Protein AF-A0A369LWI0-F1 (afdb_monomer)

Nearest PDB structures (foldseek):
  6m97-assembly1_A  TM=3.147E-01  e=2.511E+00  Salmo salar
  7uwb-assembly1_m  TM=2.210E-01  e=2.395E+00  Citrus x limon

Radius of gyration: 17.49 Å; Cα contacts (8 Å, |Δi|>4): 167; chains: 1; bounding box: 41×32×49 Å

Solvent-accessible surface area (backbone atoms only — not comparable to full-atom values): 10120 Å² total; per-residue (Å²): 139,51,73,64,61,50,21,61,73,69,73,48,56,67,66,64,49,58,72,79,25,92,47,72,66,50,47,50,50,54,52,49,51,46,39,52,67,40,78,38,9,36,54,58,53,51,53,39,32,50,71,71,44,74,87,53,94,50,47,67,46,17,47,53,27,48,53,53,51,44,56,46,27,80,73,67,36,58,68,59,53,49,54,54,48,50,55,52,50,49,55,53,49,33,58,64,75,25,80,86,72,52,80,73,49,68,65,26,48,52,52,51,53,52,49,53,52,52,49,52,51,42,53,58,53,30,65,68,42,92,56,73,67,76,71,34,47,45,64,52,48,53,51,48,37,75,48,23,62,61,54,52,49,50,36,23,62,55,66,73,41,53,67,69,56,51,51,52,47,51,51,51,53,55,51,54,56,65,71,62,66,131

Mean predicted aligned error: 6.25 Å

pLDDT: mean 83.85, std 10.05, range [39.84, 95.81]

Foldseek 3Di:
DALVVVCVVVVHDSVVVVVQAVGVLRVLLVLLVCLCQAQLRQVLQLLCLLLVHDRDPSLQSNLVSLVSLLVCCVPVNPVSSLVSQLVVQLVVVCVLLPVVNDHQFPQLSVLSSVLSVLLNVLSNVLCVDPDDDSVSCVVSSVVSSVCSVVSLVRNCVRSVHDSVSSSVSSVVVSVVSVVPDD

Structure (mmCIF, N/CA/C/O backbone):
data_AF-A0A369LWI0-F1
#
_entry.id   AF-A0A369LWI0-F1
#
loop_
_atom_site.group_PDB
_atom_site.id
_atom_site.type_symbol
_atom_site.label_atom_id
_atom_site.label_alt_id
_atom_site.label_comp_id
_atom_site.label_asym_id
_atom_site.label_entity_id
_atom_site.label_seq_id
_atom_site.pdbx_PDB_ins_code
_atom_site.Cartn_x
_atom_site.Cartn_y
_atom_site.Cartn_z
_atom_site.occupancy
_atom_site.B_iso_or_equiv
_atom_site.auth_seq_id
_atom_site.auth_comp_id
_atom_site.auth_asym_id
_atom_site.auth_atom_id
_atom_site.pdbx_PDB_model_num
ATOM 1 N N . MET A 1 1 ? 8.610 -0.580 -23.249 1.00 76.31 1 MET A N 1
ATOM 2 C CA . MET A 1 1 ? 9.117 -1.925 -22.911 1.00 76.31 1 MET A CA 1
ATOM 3 C C . MET A 1 1 ? 8.120 -2.922 -23.461 1.00 76.31 1 MET A C 1
ATOM 5 O O . MET A 1 1 ? 6.937 -2.751 -23.199 1.00 76.31 1 MET A O 1
ATOM 9 N N . THR A 1 2 ? 8.568 -3.877 -24.267 1.00 87.62 2 THR A N 1
ATOM 10 C CA . THR A 1 2 ? 7.732 -4.911 -24.896 1.00 87.62 2 THR A CA 1
ATOM 11 C C . THR A 1 2 ? 7.970 -6.279 -24.247 1.00 87.62 2 THR A C 1
ATOM 13 O O . THR A 1 2 ? 8.953 -6.458 -23.531 1.00 87.62 2 THR A O 1
ATOM 16 N N . VAL A 1 3 ? 7.097 -7.263 -24.509 1.00 89.00 3 VAL A N 1
ATOM 17 C CA . VAL A 1 3 ? 7.333 -8.662 -24.092 1.00 89.00 3 VAL A CA 1
ATOM 18 C C . VAL A 1 3 ? 8.653 -9.187 -24.666 1.00 89.00 3 VAL A C 1
ATOM 20 O O . VAL A 1 3 ? 9.383 -9.860 -23.951 1.00 89.00 3 VAL A O 1
ATOM 23 N N . GLY A 1 4 ? 8.992 -8.815 -25.910 1.00 90.31 4 GLY A N 1
ATOM 24 C CA . GLY A 1 4 ? 10.273 -9.162 -26.533 1.00 90.31 4 GLY A CA 1
ATOM 25 C C . GLY A 1 4 ? 11.466 -8.626 -25.740 1.00 90.31 4 GLY A C 1
ATOM 26 O O . GLY A 1 4 ? 12.341 -9.396 -25.361 1.00 90.31 4 GLY A O 1
ATOM 27 N N . ASP A 1 5 ? 11.440 -7.339 -25.372 1.00 89.25 5 ASP A N 1
ATOM 28 C CA . ASP A 1 5 ? 12.520 -6.723 -24.583 1.00 89.25 5 ASP A CA 1
ATOM 29 C C . ASP A 1 5 ? 12.732 -7.438 -23.238 1.00 89.25 5 ASP A C 1
ATOM 31 O O . ASP A 1 5 ? 13.860 -7.559 -22.756 1.00 89.25 5 ASP A O 1
ATOM 35 N N . VAL A 1 6 ? 11.637 -7.871 -22.600 1.00 87.06 6 VAL A N 1
ATOM 36 C CA . VAL A 1 6 ? 11.671 -8.579 -21.314 1.00 87.06 6 VAL A CA 1
ATOM 37 C C . VAL A 1 6 ? 12.253 -9.976 -21.493 1.00 87.06 6 VAL A C 1
ATOM 39 O O . VAL A 1 6 ? 13.157 -10.343 -20.745 1.00 87.06 6 VAL A O 1
ATOM 42 N N . THR A 1 7 ? 11.779 -10.735 -22.482 1.00 92.19 7 THR A N 1
ATOM 43 C CA . THR A 1 7 ? 12.230 -12.113 -22.724 1.00 92.19 7 THR A CA 1
ATOM 44 C C . THR A 1 7 ? 13.692 -12.160 -23.156 1.00 92.19 7 THR A C 1
ATOM 46 O O . THR A 1 7 ? 14.454 -12.981 -22.647 1.00 92.19 7 THR A O 1
ATOM 49 N N . ASP A 1 8 ? 14.121 -11.206 -23.983 1.00 93.44 8 ASP A N 1
ATOM 50 C CA . ASP A 1 8 ? 15.506 -11.104 -24.448 1.00 93.44 8 ASP A CA 1
ATOM 51 C C . ASP A 1 8 ? 16.458 -10.785 -23.286 1.00 93.44 8 ASP A C 1
ATOM 53 O O . ASP A 1 8 ? 17.499 -11.428 -23.123 1.00 93.44 8 ASP A O 1
ATOM 57 N N . ARG A 1 9 ? 16.081 -9.842 -22.408 1.00 92.19 9 ARG A N 1
ATOM 58 C CA . ARG A 1 9 ? 16.866 -9.507 -21.205 1.00 92.19 9 ARG A CA 1
ATOM 59 C C . ARG A 1 9 ? 16.878 -10.629 -20.174 1.00 92.19 9 ARG A C 1
ATOM 61 O O . ARG A 1 9 ? 17.912 -10.862 -19.551 1.00 92.19 9 ARG A O 1
ATOM 68 N N . ALA A 1 10 ? 15.750 -11.311 -19.995 1.00 90.62 10 ALA A N 1
ATOM 69 C CA . ALA A 1 10 ? 15.620 -12.450 -19.091 1.00 90.62 10 ALA A CA 1
ATOM 70 C C . ALA A 1 10 ? 16.256 -13.733 -19.652 1.00 90.62 10 ALA A C 1
ATOM 72 O O . ALA A 1 10 ? 16.332 -14.730 -18.936 1.00 90.62 10 ALA A O 1
ATOM 73 N N . ARG A 1 11 ? 16.727 -13.708 -20.910 1.00 93.69 11 ARG A N 1
ATOM 74 C CA . ARG A 1 11 ? 17.274 -14.863 -21.636 1.00 93.69 11 ARG A CA 1
ATOM 75 C C . ARG A 1 11 ? 16.307 -16.054 -21.642 1.00 93.69 11 ARG A C 1
ATOM 77 O O . ARG A 1 11 ? 16.724 -17.200 -21.484 1.00 93.69 11 ARG A O 1
ATOM 84 N N . CYS A 1 12 ? 15.018 -15.780 -21.828 1.00 93.12 12 CYS A N 1
ATOM 85 C CA . CYS A 1 12 ? 13.973 -16.791 -21.973 1.00 93.12 12 CYS A CA 1
ATOM 86 C C . CYS A 1 12 ? 13.217 -16.605 -23.294 1.00 93.12 12 CYS A C 1
ATOM 88 O O . CYS A 1 12 ? 13.301 -15.561 -23.936 1.00 93.12 12 CYS A O 1
ATOM 90 N N . ASN A 1 13 ? 12.489 -17.633 -23.735 1.00 93.56 13 ASN A N 1
ATOM 91 C CA . ASN A 1 13 ? 11.656 -17.513 -24.930 1.00 93.56 13 ASN A CA 1
ATOM 92 C C . ASN A 1 13 ? 10.291 -16.880 -24.590 1.00 93.56 13 ASN A C 1
ATOM 94 O O . ASN A 1 13 ? 9.835 -16.911 -23.445 1.00 93.56 13 ASN A O 1
ATOM 98 N N . ARG A 1 14 ? 9.603 -16.342 -25.605 1.00 92.75 14 ARG A N 1
ATOM 99 C CA . ARG A 1 14 ? 8.275 -15.720 -25.436 1.00 92.75 14 ARG A CA 1
ATOM 100 C C . ARG A 1 14 ? 7.208 -16.699 -24.945 1.00 92.75 14 ARG A C 1
ATOM 102 O O . ARG A 1 14 ? 6.311 -16.286 -24.223 1.00 92.75 14 ARG A O 1
ATOM 109 N N . GLY A 1 15 ? 7.318 -17.982 -25.289 1.00 93.38 15 GLY A N 1
ATOM 110 C CA . GLY A 1 15 ? 6.421 -19.025 -24.786 1.00 93.38 15 GLY A CA 1
ATOM 111 C C . GLY A 1 15 ? 6.494 -19.173 -23.264 1.00 93.38 15 GLY A C 1
ATOM 112 O O . GLY A 1 15 ? 5.461 -19.284 -22.617 1.00 93.38 15 GLY A O 1
ATOM 113 N N . THR A 1 16 ? 7.689 -19.074 -22.675 1.00 93.12 16 THR A N 1
ATOM 114 C CA . THR A 1 16 ? 7.876 -19.072 -21.217 1.00 93.12 16 THR A CA 1
ATOM 115 C C . THR A 1 16 ? 7.202 -17.870 -20.567 1.00 93.12 16 THR A C 1
ATOM 117 O O . THR A 1 16 ? 6.611 -18.022 -19.508 1.00 93.12 16 THR A O 1
ATOM 120 N N . PHE A 1 17 ? 7.240 -16.689 -21.191 1.00 94.25 17 PHE A N 1
ATOM 121 C CA . PHE A 1 17 ? 6.502 -15.530 -20.682 1.00 94.25 17 PHE A CA 1
ATOM 122 C C . PHE A 1 17 ? 4.996 -15.810 -20.648 1.00 94.25 17 PHE A C 1
ATOM 124 O O . PHE A 1 17 ? 4.380 -15.697 -19.591 1.00 94.25 17 PHE A O 1
ATOM 131 N N . TYR A 1 18 ? 4.427 -16.239 -21.780 1.00 95.81 18 TYR A N 1
ATOM 132 C CA . TYR A 1 18 ? 2.986 -16.477 -21.902 1.00 95.81 18 TYR A CA 1
ATOM 133 C C . TYR A 1 18 ? 2.479 -17.693 -21.119 1.00 95.81 18 TYR A C 1
ATOM 135 O O . TYR A 1 18 ? 1.277 -17.834 -20.928 1.00 95.81 18 TYR A O 1
ATOM 143 N N . TYR A 1 19 ? 3.378 -18.550 -20.628 1.00 94.75 19 TYR A N 1
ATOM 144 C CA . TYR A 1 19 ? 3.031 -19.597 -19.670 1.00 94.75 19 TYR A CA 1
ATOM 145 C C . TYR A 1 19 ? 2.627 -19.026 -18.301 1.00 94.75 19 TYR A C 1
ATOM 147 O O . TYR A 1 19 ? 1.781 -19.605 -17.626 1.00 94.75 19 TYR A O 1
ATOM 155 N N . TYR A 1 20 ? 3.225 -17.903 -17.886 1.00 93.19 20 TYR A N 1
ATOM 156 C CA . TYR A 1 20 ? 2.978 -17.297 -16.573 1.00 93.19 20 TYR A CA 1
ATOM 157 C C . TYR A 1 20 ? 2.115 -16.040 -16.629 1.00 93.19 20 TYR A C 1
ATOM 159 O O . TYR A 1 20 ? 1.421 -15.757 -15.658 1.00 93.19 20 TYR A O 1
ATOM 167 N N . TYR A 1 21 ? 2.186 -15.282 -17.725 1.00 94.88 21 TYR A N 1
ATOM 168 C CA . TYR A 1 21 ? 1.571 -13.964 -17.818 1.00 94.88 21 TYR A CA 1
ATOM 169 C C . TYR A 1 21 ? 0.901 -13.747 -19.163 1.00 94.88 21 TYR A C 1
ATOM 171 O O . TYR A 1 21 ? 1.488 -13.967 -20.223 1.00 94.88 21 TYR A O 1
ATOM 179 N N . THR A 1 22 ? -0.316 -13.231 -19.112 1.00 93.75 22 THR A N 1
ATOM 180 C CA . THR A 1 22 ? -1.126 -12.957 -20.301 1.00 93.75 22 THR A CA 1
ATOM 181 C C . THR A 1 22 ? -0.563 -11.778 -21.102 1.00 93.75 22 THR A C 1
ATOM 183 O O . THR A 1 22 ? -0.542 -11.793 -22.333 1.00 93.75 22 THR A O 1
ATOM 186 N N . ASP A 1 23 ? -0.049 -10.766 -20.401 1.00 90.62 23 ASP A N 1
ATOM 187 C CA . ASP A 1 23 ? 0.593 -9.583 -20.966 1.00 90.62 23 ASP A CA 1
ATOM 188 C C . ASP A 1 23 ? 1.551 -8.921 -19.949 1.00 90.62 23 ASP A C 1
ATOM 190 O O . ASP A 1 23 ? 1.831 -9.451 -18.871 1.00 90.62 23 ASP A O 1
ATOM 194 N N . LEU A 1 24 ? 2.106 -7.755 -20.300 1.00 87.56 24 LEU A N 1
ATOM 195 C CA . LEU A 1 24 ? 2.990 -7.003 -19.402 1.00 87.56 24 LEU A CA 1
ATOM 196 C C . LEU A 1 24 ? 2.268 -6.431 -18.174 1.00 87.56 24 LEU A C 1
ATOM 198 O O . LEU A 1 24 ? 2.911 -6.272 -17.138 1.00 87.56 24 LEU A O 1
ATOM 202 N N . ASN A 1 25 ? 0.978 -6.110 -18.273 1.00 86.44 25 ASN A N 1
ATOM 203 C CA . ASN A 1 25 ? 0.211 -5.594 -17.140 1.00 86.44 25 ASN A CA 1
ATOM 204 C C . ASN A 1 25 ? -0.013 -6.697 -16.106 1.00 86.44 25 ASN A C 1
ATOM 206 O O . ASN A 1 25 ? 0.121 -6.438 -14.913 1.00 86.44 25 ASN A O 1
ATOM 210 N N . ASP A 1 26 ? -0.279 -7.920 -16.558 1.00 89.25 26 ASP A N 1
ATOM 211 C CA . ASP A 1 26 ? -0.419 -9.105 -15.714 1.00 89.25 26 ASP A CA 1
ATOM 212 C C . ASP A 1 26 ? 0.886 -9.413 -14.954 1.00 89.25 26 ASP A C 1
ATOM 214 O O . ASP A 1 26 ? 0.889 -9.554 -13.728 1.00 89.25 26 ASP A O 1
ATOM 218 N N . LEU A 1 27 ? 2.034 -9.355 -15.647 1.00 88.94 27 LEU A N 1
ATOM 219 C CA . LEU A 1 27 ? 3.353 -9.430 -15.004 1.00 88.94 27 LEU A CA 1
ATOM 220 C C . LEU A 1 27 ? 3.525 -8.343 -13.931 1.00 88.94 27 LEU A C 1
ATOM 222 O O . LEU A 1 27 ? 3.943 -8.636 -12.810 1.00 88.94 27 LEU A O 1
ATOM 226 N N . VAL A 1 28 ? 3.232 -7.081 -14.261 1.00 88.31 28 VAL A N 1
ATOM 227 C CA . VAL A 1 28 ? 3.407 -5.970 -13.314 1.00 88.31 28 VAL A CA 1
ATOM 228 C C . VAL A 1 28 ? 2.463 -6.106 -12.118 1.00 88.31 28 VAL A C 1
ATOM 230 O O . VAL A 1 28 ? 2.899 -5.905 -10.986 1.00 88.31 28 VAL A O 1
ATOM 233 N N . SER A 1 29 ? 1.210 -6.496 -12.347 1.00 88.62 29 SER A N 1
ATOM 234 C CA . SER A 1 29 ? 0.221 -6.753 -11.297 1.00 88.62 29 SER A CA 1
ATOM 235 C C . SER A 1 29 ? 0.700 -7.848 -10.344 1.00 88.62 29 SER A C 1
ATOM 237 O O . SER A 1 29 ? 0.693 -7.645 -9.130 1.00 88.62 29 SER A O 1
ATOM 239 N N . SER A 1 30 ? 1.217 -8.959 -10.880 1.00 89.06 30 SER A N 1
ATOM 240 C CA . SER A 1 30 ? 1.781 -10.061 -10.093 1.00 89.06 30 SER A CA 1
ATOM 241 C C . SER A 1 30 ? 3.003 -9.632 -9.272 1.00 89.06 30 SER A C 1
ATOM 243 O O . SER A 1 30 ? 3.117 -9.969 -8.091 1.00 89.06 30 SER A O 1
ATOM 245 N N . VAL A 1 31 ? 3.904 -8.836 -9.862 1.00 89.19 31 VAL A N 1
ATOM 246 C CA . VAL A 1 31 ? 5.057 -8.276 -9.141 1.00 89.19 31 VAL A CA 1
ATOM 247 C C . VAL A 1 31 ? 4.592 -7.363 -8.009 1.00 89.19 31 VAL A C 1
ATOM 249 O O . VAL A 1 31 ? 5.075 -7.509 -6.889 1.00 89.19 31 VAL A O 1
ATOM 252 N N . LEU A 1 32 ? 3.650 -6.453 -8.269 1.00 91.00 32 LEU A N 1
ATOM 253 C CA . LEU A 1 32 ? 3.111 -5.557 -7.245 1.00 91.00 32 LEU A CA 1
ATOM 254 C C . LEU A 1 32 ? 2.428 -6.339 -6.125 1.00 91.00 32 LEU A C 1
ATOM 256 O O . LEU A 1 32 ? 2.710 -6.087 -4.960 1.00 91.00 32 LEU A O 1
ATOM 260 N N . GLU A 1 33 ? 1.591 -7.320 -6.452 1.00 89.69 33 GLU A N 1
ATOM 261 C CA . GLU A 1 33 ? 0.925 -8.161 -5.457 1.00 89.69 33 GLU A CA 1
ATOM 262 C C . GLU A 1 33 ? 1.939 -8.884 -4.567 1.00 89.69 33 GLU A C 1
ATOM 264 O O . GLU A 1 33 ? 1.814 -8.837 -3.342 1.00 89.69 33 GLU A O 1
ATOM 269 N N . ARG A 1 34 ? 3.008 -9.443 -5.149 1.00 88.56 34 ARG A N 1
ATOM 270 C CA . ARG A 1 34 ? 4.095 -10.057 -4.376 1.00 88.56 34 ARG A CA 1
ATOM 271 C C . ARG A 1 34 ? 4.791 -9.050 -3.464 1.00 88.56 34 ARG A C 1
ATOM 273 O O . ARG A 1 34 ? 4.974 -9.327 -2.284 1.00 88.56 34 ARG A O 1
ATOM 280 N N . GLU A 1 35 ? 5.195 -7.894 -3.984 1.00 89.56 35 GLU A N 1
ATOM 281 C CA . GLU A 1 35 ? 5.912 -6.892 -3.183 1.00 89.56 35 GLU A CA 1
ATOM 282 C C . GLU A 1 35 ? 5.023 -6.249 -2.102 1.00 89.56 35 GLU A C 1
ATOM 284 O O . GLU A 1 35 ? 5.554 -5.752 -1.111 1.00 89.56 35 GLU A O 1
ATOM 289 N N . LEU A 1 36 ? 3.695 -6.289 -2.256 1.00 87.31 36 LEU A N 1
ATOM 290 C CA . LEU A 1 36 ? 2.727 -5.778 -1.281 1.00 87.31 36 LEU A CA 1
ATOM 291 C C . LEU A 1 36 ? 2.339 -6.800 -0.199 1.00 87.31 36 LEU A C 1
ATOM 293 O O . LEU A 1 36 ? 1.897 -6.387 0.870 1.00 87.31 36 LEU A O 1
ATOM 297 N N . THR A 1 37 ? 2.491 -8.105 -0.454 1.00 85.19 37 THR A N 1
ATOM 298 C CA . THR A 1 37 ? 1.960 -9.168 0.430 1.00 85.19 37 THR A CA 1
ATOM 299 C C . THR A 1 37 ? 3.003 -10.144 0.975 1.00 85.19 37 THR A C 1
ATOM 301 O O . THR A 1 37 ? 2.737 -10.802 1.977 1.00 85.19 37 THR A O 1
ATOM 304 N N . ALA A 1 38 ? 4.190 -10.241 0.369 1.00 83.38 38 ALA A N 1
ATOM 305 C CA . ALA A 1 38 ? 5.227 -11.178 0.806 1.00 83.38 38 ALA A CA 1
ATOM 306 C C . ALA A 1 38 ? 5.821 -10.833 2.188 1.00 83.38 38 ALA A C 1
ATOM 308 O O . ALA A 1 38 ? 5.700 -9.703 2.676 1.00 83.38 38 ALA A O 1
ATOM 309 N N . ASP A 1 39 ? 6.537 -11.792 2.794 1.00 76.25 39 ASP A N 1
ATOM 310 C CA . ASP A 1 39 ? 7.343 -11.527 3.992 1.00 76.25 39 ASP A CA 1
ATOM 311 C C . ASP A 1 39 ? 8.345 -10.396 3.726 1.00 76.25 39 ASP A C 1
ATOM 313 O O . ASP A 1 39 ? 9.060 -10.363 2.718 1.00 76.25 39 ASP A O 1
ATOM 317 N N . GLY A 1 40 ? 8.394 -9.453 4.661 1.00 77.69 40 GLY A N 1
ATOM 318 C CA . GLY A 1 40 ? 9.196 -8.249 4.530 1.00 77.69 40 GLY A CA 1
ATOM 319 C C . GLY A 1 40 ? 8.647 -7.243 3.521 1.00 77.69 40 GLY A C 1
ATOM 320 O O . GLY A 1 40 ? 9.380 -6.321 3.183 1.00 77.69 40 GLY A O 1
ATOM 321 N N . SER A 1 41 ? 7.400 -7.365 3.059 1.00 84.94 41 SER A N 1
ATOM 322 C CA . SER A 1 41 ? 6.743 -6.333 2.250 1.00 84.94 41 SER A CA 1
ATOM 323 C C . SER A 1 41 ? 6.691 -4.984 2.974 1.00 84.94 41 SER A C 1
ATOM 325 O O . SER A 1 41 ? 6.663 -4.893 4.208 1.00 84.94 41 SER A O 1
ATOM 327 N N . TRP A 1 42 ? 6.697 -3.902 2.200 1.00 82.75 42 TRP A N 1
ATOM 328 C CA . TRP A 1 42 ? 6.637 -2.561 2.770 1.00 82.75 42 TRP A CA 1
ATOM 329 C C . TRP A 1 42 ? 5.304 -2.236 3.464 1.00 82.75 42 TRP A C 1
ATOM 331 O O . TRP A 1 42 ? 5.369 -1.582 4.509 1.00 82.75 42 TRP A O 1
ATOM 341 N N . PRO A 1 43 ? 4.118 -2.705 3.003 1.00 82.81 43 PRO A N 1
ATOM 342 C CA . PRO A 1 43 ? 2.881 -2.474 3.736 1.00 82.81 43 PRO A CA 1
ATOM 343 C C . PRO A 1 43 ? 2.933 -3.146 5.102 1.00 82.81 43 PRO A C 1
ATOM 345 O O . PRO A 1 43 ? 2.585 -2.507 6.086 1.00 82.81 43 PRO A O 1
ATOM 348 N N . ALA A 1 44 ? 3.451 -4.377 5.202 1.00 78.81 44 ALA A N 1
ATOM 349 C CA . ALA A 1 44 ? 3.620 -5.051 6.489 1.00 78.81 44 ALA A CA 1
ATOM 350 C C . ALA A 1 44 ? 4.518 -4.248 7.445 1.00 78.81 44 ALA A C 1
ATOM 352 O O . ALA A 1 44 ? 4.196 -4.105 8.624 1.00 78.81 44 ALA A O 1
ATOM 353 N N . ALA A 1 45 ? 5.613 -3.663 6.948 1.00 78.56 45 ALA A N 1
ATOM 354 C CA . ALA A 1 45 ? 6.457 -2.789 7.762 1.00 78.56 45 ALA A CA 1
ATOM 355 C C . ALA A 1 45 ? 5.719 -1.529 8.238 1.00 78.56 45 ALA A C 1
ATOM 357 O O . ALA A 1 45 ? 5.810 -1.190 9.416 1.00 78.56 45 ALA A O 1
ATOM 358 N N . VAL A 1 46 ? 4.954 -0.871 7.361 1.00 79.44 46 VAL A N 1
ATOM 359 C CA . VAL A 1 46 ? 4.129 0.291 7.733 1.00 79.44 46 VAL A CA 1
ATOM 360 C C . VAL A 1 46 ? 3.060 -0.107 8.750 1.00 79.44 46 VAL A C 1
ATOM 362 O O . VAL A 1 46 ? 2.931 0.560 9.769 1.00 79.44 46 VAL A O 1
ATOM 365 N N . PHE A 1 47 ? 2.360 -1.225 8.548 1.00 76.81 47 PHE A N 1
ATOM 366 C CA . PHE A 1 47 ? 1.364 -1.743 9.488 1.00 76.81 47 PHE A CA 1
ATOM 367 C C . PHE A 1 47 ? 1.959 -1.982 10.882 1.00 76.81 47 PHE A C 1
ATOM 369 O O . PHE A 1 47 ? 1.392 -1.532 11.878 1.00 76.81 47 PHE A O 1
ATOM 376 N N . ARG A 1 48 ? 3.134 -2.614 10.977 1.00 76.69 48 ARG A N 1
ATOM 377 C CA . ARG A 1 48 ? 3.821 -2.821 12.264 1.00 76.69 48 ARG A CA 1
ATOM 378 C C . ARG A 1 48 ? 4.185 -1.507 12.951 1.00 76.69 48 ARG A C 1
ATOM 380 O O . ARG A 1 48 ? 3.891 -1.339 14.133 1.00 76.69 48 ARG A O 1
ATOM 387 N N . LEU A 1 49 ? 4.738 -0.555 12.200 1.00 76.19 49 LEU A N 1
ATOM 388 C CA . LEU A 1 49 ? 5.044 0.778 12.723 1.00 76.19 49 LEU A CA 1
ATOM 389 C C . LEU A 1 49 ? 3.778 1.489 13.213 1.00 76.19 49 LEU A C 1
ATOM 391 O O . LEU A 1 49 ? 3.781 2.059 14.301 1.00 76.19 49 LEU A O 1
ATOM 395 N N . THR A 1 50 ? 2.671 1.402 12.465 1.00 71.56 50 THR A N 1
ATOM 396 C CA . THR A 1 50 ? 1.385 1.980 12.890 1.00 71.56 50 THR A CA 1
ATOM 397 C C . THR A 1 50 ? 0.830 1.317 14.149 1.00 71.56 50 THR A C 1
ATOM 399 O O . THR A 1 50 ? 0.217 1.986 14.976 1.00 71.56 50 THR A O 1
ATOM 402 N N . ALA A 1 51 ? 1.105 0.026 14.350 1.00 71.31 51 ALA A N 1
ATOM 403 C CA . ALA A 1 51 ? 0.755 -0.700 15.566 1.00 71.31 51 ALA A CA 1
ATOM 404 C C . ALA A 1 51 ? 1.678 -0.374 16.761 1.00 71.31 51 ALA A C 1
ATOM 406 O O . ALA A 1 51 ? 1.454 -0.893 17.855 1.00 71.31 51 ALA A O 1
ATOM 407 N N . GLY A 1 52 ? 2.685 0.490 16.581 1.00 70.81 52 GLY A N 1
ATOM 408 C CA . GLY A 1 52 ? 3.646 0.866 17.620 1.00 70.81 52 GLY A CA 1
ATOM 409 C C . GLY A 1 52 ? 4.755 -0.163 17.838 1.00 70.81 52 GLY A C 1
ATOM 410 O O . GLY A 1 52 ? 5.406 -0.140 18.878 1.00 70.81 52 GLY A O 1
ATOM 411 N N . GLN A 1 53 ? 4.960 -1.079 16.891 1.00 74.19 53 GLN A N 1
ATOM 412 C CA . GLN A 1 53 ? 6.073 -2.020 16.940 1.00 74.19 53 GLN A CA 1
ATOM 413 C C . GLN A 1 53 ? 7.345 -1.365 16.398 1.00 74.19 53 GLN A C 1
ATOM 415 O O . GLN A 1 53 ? 7.295 -0.566 15.461 1.00 74.19 53 GLN A O 1
ATOM 420 N N . GLU A 1 54 ? 8.488 -1.738 16.969 1.00 69.38 54 GLU A N 1
ATOM 421 C CA . GLU A 1 54 ? 9.794 -1.313 16.467 1.00 69.38 54 GLU A CA 1
ATOM 422 C C . GLU A 1 54 ? 10.034 -1.821 15.032 1.00 69.38 54 GLU A C 1
ATOM 424 O O . GLU A 1 54 ? 9.497 -2.869 14.643 1.00 69.38 54 GLU A O 1
ATOM 429 N N . PRO A 1 55 ? 10.850 -1.116 14.223 1.00 63.72 55 PRO A N 1
ATOM 430 C CA . PRO A 1 55 ? 11.254 -1.601 12.911 1.00 63.72 55 PRO A CA 1
ATOM 431 C C . PRO A 1 55 ? 11.830 -3.019 13.020 1.00 63.72 55 PRO A C 1
ATOM 433 O O . PRO A 1 55 ? 12.838 -3.249 13.682 1.00 63.72 55 PRO A O 1
ATOM 436 N N . SER A 1 56 ? 11.183 -3.983 12.362 1.00 65.06 56 SER A N 1
ATOM 437 C CA . SER A 1 56 ? 11.594 -5.392 12.400 1.00 65.06 56 SER A CA 1
ATOM 438 C C . SER A 1 56 ? 13.027 -5.592 11.890 1.00 65.06 56 SER A C 1
ATOM 440 O O . SER A 1 56 ? 13.453 -4.868 10.988 1.00 65.06 56 SER A O 1
ATOM 442 N N . GLU A 1 57 ? 13.696 -6.674 12.299 1.00 65.12 57 GLU A N 1
ATOM 443 C CA . GLU A 1 57 ? 14.968 -7.139 11.703 1.00 65.12 57 GLU A CA 1
ATOM 444 C C . GLU A 1 57 ? 14.898 -7.271 10.166 1.00 65.12 57 GLU A C 1
ATOM 446 O O . GLU A 1 57 ? 15.879 -7.063 9.452 1.00 65.12 57 GLU A O 1
ATOM 451 N N . ASN A 1 58 ? 13.698 -7.517 9.628 1.00 71.06 58 ASN A N 1
ATOM 452 C CA . ASN A 1 58 ? 13.415 -7.569 8.195 1.00 71.06 58 ASN A CA 1
ATOM 453 C C . ASN A 1 58 ? 13.369 -6.191 7.503 1.00 71.06 58 ASN A C 1
ATOM 455 O O . ASN A 1 58 ? 13.002 -6.125 6.329 1.00 71.06 58 ASN A O 1
ATOM 459 N N . TRP A 1 59 ? 13.767 -5.095 8.161 1.00 77.88 59 TRP A N 1
ATOM 460 C CA . TRP A 1 59 ? 13.711 -3.738 7.600 1.00 77.88 59 TRP A CA 1
ATOM 461 C C . TRP A 1 59 ? 14.395 -3.624 6.230 1.00 77.88 59 TRP A C 1
ATOM 463 O O . TRP A 1 59 ? 13.861 -3.024 5.299 1.00 77.88 59 TRP A O 1
ATOM 473 N N . GLN A 1 60 ? 15.538 -4.290 6.053 1.00 81.62 60 GLN A N 1
ATOM 474 C CA . GLN A 1 60 ? 16.225 -4.327 4.760 1.00 81.62 60 GLN A CA 1
ATOM 475 C C . GLN A 1 60 ? 15.406 -5.016 3.656 1.00 81.62 60 GLN A C 1
ATOM 477 O O . GLN A 1 60 ? 15.511 -4.631 2.491 1.00 81.62 60 GLN A O 1
ATOM 482 N N . LYS A 1 61 ? 14.593 -6.033 3.987 1.00 84.12 61 LYS A N 1
ATOM 483 C CA . LYS A 1 61 ? 13.671 -6.652 3.018 1.00 84.12 61 LYS A CA 1
ATOM 484 C C . LYS A 1 61 ? 12.600 -5.646 2.594 1.00 84.12 61 LYS A C 1
ATOM 486 O O . LYS A 1 61 ? 12.346 -5.522 1.399 1.00 84.12 61 LYS A O 1
ATOM 491 N N . SER A 1 62 ? 12.067 -4.879 3.542 1.00 84.38 62 SER A N 1
ATOM 492 C CA . SER A 1 62 ? 11.065 -3.841 3.277 1.00 84.38 62 SER A CA 1
ATOM 493 C C . SER A 1 62 ? 11.614 -2.711 2.427 1.00 84.38 62 SER A C 1
ATOM 495 O O . SER A 1 62 ? 10.960 -2.311 1.473 1.00 84.38 62 SER A O 1
ATOM 497 N N . VAL A 1 63 ? 12.849 -2.275 2.665 1.00 84.25 63 VAL A N 1
ATOM 498 C CA . VAL A 1 63 ? 13.510 -1.284 1.802 1.00 84.25 63 VAL A CA 1
ATOM 499 C C . VAL A 1 63 ? 13.684 -1.807 0.378 1.00 84.25 63 VAL A C 1
ATOM 501 O O . VAL A 1 63 ? 13.327 -1.108 -0.566 1.00 84.25 63 VAL A O 1
ATOM 504 N N . ARG A 1 64 ? 14.124 -3.061 0.199 1.00 86.50 64 ARG A N 1
ATOM 505 C CA . ARG A 1 64 ? 14.201 -3.673 -1.141 1.00 86.50 64 ARG A CA 1
ATOM 506 C C . ARG A 1 64 ? 12.833 -3.777 -1.817 1.00 86.50 64 ARG A C 1
ATOM 508 O O . ARG A 1 64 ? 12.742 -3.582 -3.027 1.00 86.50 64 ARG A O 1
ATOM 515 N N . SER A 1 65 ? 11.784 -4.078 -1.054 1.00 89.06 65 SER A N 1
ATOM 516 C CA . SER A 1 65 ? 10.403 -4.083 -1.549 1.00 89.06 65 SER A CA 1
ATOM 517 C C . SER A 1 65 ? 9.982 -2.685 -2.024 1.00 89.06 65 SER A C 1
ATOM 519 O O . SER A 1 65 ? 9.515 -2.543 -3.155 1.00 89.06 65 SER A O 1
ATOM 521 N N . ILE A 1 66 ? 10.260 -1.634 -1.240 1.00 87.94 66 ILE A N 1
ATOM 522 C CA . ILE A 1 66 ? 10.002 -0.235 -1.628 1.00 87.94 66 ILE A CA 1
ATOM 523 C C . ILE A 1 66 ? 10.756 0.125 -2.914 1.00 87.94 66 ILE A C 1
ATOM 525 O O . ILE A 1 66 ? 10.167 0.684 -3.839 1.00 87.94 66 ILE A O 1
ATOM 529 N N . GLU A 1 67 ? 12.040 -0.225 -3.011 1.00 87.75 67 GLU A N 1
ATOM 530 C CA . GLU A 1 67 ? 12.866 0.055 -4.192 1.00 87.75 67 GLU A CA 1
ATOM 531 C C . GLU A 1 67 ? 12.327 -0.632 -5.452 1.00 87.75 67 GLU A C 1
ATOM 533 O O . GLU A 1 67 ? 12.269 -0.015 -6.517 1.00 87.75 67 GLU A O 1
ATOM 538 N N . ARG A 1 68 ? 11.867 -1.884 -5.347 1.00 88.62 68 ARG A N 1
ATOM 539 C CA . ARG A 1 68 ? 11.251 -2.604 -6.473 1.00 88.62 68 ARG A CA 1
ATOM 540 C C . ARG A 1 68 ? 9.926 -1.988 -6.897 1.00 88.62 68 ARG A C 1
ATOM 542 O O . ARG A 1 68 ? 9.708 -1.805 -8.093 1.00 88.62 68 ARG A O 1
ATOM 549 N N . VAL A 1 69 ? 9.069 -1.630 -5.944 1.00 89.31 69 VAL A N 1
ATOM 550 C CA . VAL A 1 69 ? 7.806 -0.934 -6.235 1.00 89.31 69 VAL A CA 1
ATOM 551 C C . VAL A 1 69 ? 8.086 0.417 -6.894 1.00 89.31 69 VAL A C 1
ATOM 553 O O . VAL A 1 69 ? 7.418 0.782 -7.860 1.00 89.31 69 VAL A O 1
ATOM 556 N N . ARG A 1 70 ? 9.129 1.129 -6.463 1.00 87.69 70 ARG A N 1
ATOM 557 C CA . ARG A 1 70 ? 9.552 2.377 -7.101 1.00 87.69 70 ARG A CA 1
ATOM 558 C C . ARG A 1 70 ? 10.040 2.184 -8.529 1.00 87.69 70 ARG A C 1
ATOM 560 O O . ARG A 1 70 ? 9.655 2.965 -9.388 1.00 87.69 70 ARG A O 1
ATOM 567 N N . LEU A 1 71 ? 10.804 1.134 -8.819 1.00 86.81 71 LEU A N 1
ATOM 568 C CA . LEU A 1 71 ? 11.175 0.824 -10.204 1.00 86.81 71 LEU A CA 1
ATOM 569 C C . LEU A 1 71 ? 9.940 0.621 -11.093 1.00 86.81 71 LEU A C 1
ATOM 571 O O . LEU A 1 71 ? 9.953 1.024 -12.256 1.00 86.81 71 LEU A O 1
ATOM 575 N N . VAL A 1 72 ? 8.868 0.031 -10.552 1.00 88.38 72 VAL A N 1
ATOM 576 C CA . VAL A 1 72 ? 7.582 -0.067 -11.256 1.00 88.38 72 VAL A CA 1
ATOM 577 C C . VAL A 1 72 ? 6.941 1.313 -11.411 1.00 88.38 72 VAL A C 1
ATOM 579 O O . VAL A 1 72 ? 6.511 1.635 -12.514 1.00 88.38 72 VAL A O 1
ATOM 582 N N . MET A 1 73 ? 6.932 2.159 -10.375 1.00 88.81 73 MET A N 1
ATOM 583 C CA . MET A 1 73 ? 6.422 3.538 -10.467 1.00 88.81 73 MET A CA 1
ATOM 584 C C . MET A 1 73 ? 7.155 4.360 -11.537 1.00 88.81 73 MET A C 1
ATOM 586 O O . MET A 1 73 ? 6.508 4.992 -12.369 1.00 88.81 73 MET A O 1
ATOM 590 N N . ASP A 1 74 ? 8.487 4.296 -11.567 1.00 85.31 74 ASP A N 1
ATOM 591 C CA . ASP A 1 74 ? 9.338 5.051 -12.494 1.00 85.31 74 ASP A CA 1
ATOM 592 C C . ASP A 1 74 ? 9.133 4.628 -13.962 1.00 85.31 74 ASP A C 1
ATOM 594 O O . ASP A 1 74 ? 9.434 5.389 -14.881 1.00 85.31 74 ASP A O 1
ATOM 598 N N . ARG A 1 75 ? 8.654 3.399 -14.207 1.00 82.94 75 ARG A N 1
ATOM 599 C CA . ARG A 1 75 ? 8.525 2.819 -15.559 1.00 82.94 75 ARG A CA 1
ATOM 600 C C . ARG A 1 75 ? 7.088 2.652 -16.041 1.00 82.94 75 ARG A C 1
ATOM 602 O O . ARG A 1 75 ? 6.857 2.734 -17.243 1.00 82.94 75 ARG A O 1
ATOM 609 N N . GLY A 1 76 ? 6.158 2.378 -15.133 1.00 81.06 76 GLY A N 1
ATOM 610 C CA . GLY A 1 76 ? 4.738 2.126 -15.397 1.00 81.06 76 GLY A CA 1
ATOM 611 C C . GLY A 1 76 ? 3.808 3.234 -14.902 1.00 81.06 76 GLY A C 1
ATOM 612 O O . GLY A 1 76 ? 2.617 3.203 -15.196 1.00 81.06 76 GLY A O 1
ATOM 613 N N . GLY A 1 77 ? 4.341 4.225 -14.184 1.00 86.56 77 GLY A N 1
ATOM 614 C CA . GLY A 1 77 ? 3.586 5.349 -13.646 1.00 86.56 77 GLY A CA 1
ATOM 615 C C . GLY A 1 77 ? 2.991 5.079 -12.262 1.00 86.56 77 GLY A C 1
ATOM 616 O O . GLY A 1 77 ? 2.646 3.956 -11.893 1.00 86.56 77 GLY A O 1
ATOM 617 N N . MET A 1 78 ? 2.835 6.156 -11.489 1.00 86.50 78 MET A N 1
ATOM 618 C CA . MET A 1 78 ? 2.324 6.101 -10.115 1.00 86.50 78 MET A CA 1
ATOM 619 C C . MET A 1 78 ? 0.877 5.600 -10.031 1.00 86.50 78 MET A C 1
ATOM 621 O O . MET A 1 78 ? 0.534 4.905 -9.081 1.00 86.50 78 MET A O 1
ATOM 625 N N . GLY A 1 79 ? 0.037 5.910 -11.026 1.00 89.81 79 GLY A N 1
ATOM 626 C CA . GLY A 1 79 ? -1.379 5.527 -11.026 1.00 89.81 79 GLY A CA 1
ATOM 627 C C . GLY A 1 79 ? -1.600 4.013 -10.966 1.00 89.81 79 GLY A C 1
ATOM 628 O O . GLY A 1 79 ? -2.450 3.550 -10.211 1.00 89.81 79 GLY A O 1
ATOM 629 N N . LEU A 1 80 ? -0.782 3.238 -11.688 1.00 87.69 80 LEU A N 1
ATOM 630 C CA . LEU A 1 80 ? -0.841 1.774 -11.683 1.00 87.69 80 LEU A CA 1
ATOM 631 C C . LEU A 1 80 ? -0.518 1.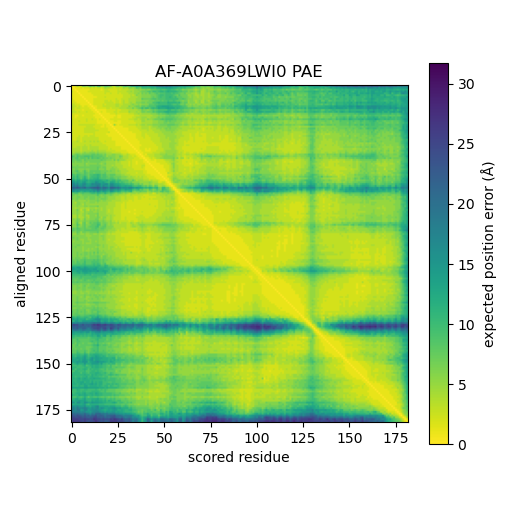204 -10.295 1.00 87.69 80 LEU A C 1
ATOM 633 O O . LEU A 1 80 ? -1.232 0.347 -9.775 1.00 87.69 80 LEU A O 1
ATOM 637 N N . VAL A 1 81 ? 0.553 1.711 -9.682 1.00 90.56 81 VAL A N 1
ATOM 638 C CA . VAL A 1 81 ? 0.998 1.273 -8.356 1.00 90.56 81 VAL A CA 1
ATOM 639 C C . VAL A 1 81 ? -0.005 1.679 -7.283 1.00 90.56 81 VAL A C 1
ATOM 641 O O . VAL A 1 81 ? -0.322 0.866 -6.415 1.00 90.56 81 VAL A O 1
ATOM 644 N N . LEU A 1 82 ? -0.549 2.895 -7.361 1.00 92.12 82 LEU A N 1
ATOM 645 C CA . LEU A 1 82 ? -1.566 3.377 -6.432 1.00 92.12 82 LEU A CA 1
ATOM 646 C C . LEU A 1 82 ? -2.826 2.510 -6.486 1.00 92.12 82 LEU A C 1
ATOM 648 O O . LEU A 1 82 ? -3.280 2.058 -5.438 1.00 92.12 82 LEU A O 1
ATOM 652 N N . ALA A 1 83 ? -3.346 2.221 -7.683 1.00 91.12 83 ALA A N 1
ATOM 653 C CA . ALA A 1 83 ? -4.545 1.401 -7.848 1.00 91.12 83 ALA A CA 1
ATOM 654 C C . ALA A 1 83 ? -4.386 0.013 -7.204 1.00 91.12 83 ALA A C 1
ATOM 656 O O . ALA A 1 83 ? -5.216 -0.387 -6.387 1.00 91.12 83 ALA A O 1
ATOM 657 N N . LYS A 1 84 ? -3.279 -0.689 -7.488 1.00 90.38 84 LYS A N 1
ATOM 658 C CA . LYS A 1 84 ? -3.030 -2.023 -6.914 1.00 90.38 84 LYS A CA 1
ATOM 659 C C . LYS A 1 84 ? -2.749 -1.973 -5.408 1.00 90.38 84 LYS A C 1
ATOM 661 O O . LYS A 1 84 ? -3.169 -2.864 -4.672 1.00 90.38 84 LYS A O 1
ATOM 666 N N . THR A 1 85 ? -2.074 -0.926 -4.932 1.00 90.69 85 THR A N 1
ATOM 667 C CA . THR A 1 85 ? -1.824 -0.733 -3.493 1.00 90.69 85 THR A CA 1
ATOM 668 C C . THR A 1 85 ? -3.131 -0.510 -2.738 1.00 90.69 85 THR A C 1
ATOM 670 O O . THR A 1 85 ? -3.331 -1.121 -1.691 1.00 90.69 85 THR A O 1
ATOM 673 N N . LEU A 1 86 ? -4.040 0.309 -3.277 1.00 92.94 86 LEU A N 1
ATOM 674 C CA . LEU A 1 86 ? -5.369 0.523 -2.704 1.00 92.94 86 LEU A CA 1
ATOM 675 C C . LEU A 1 86 ? -6.191 -0.768 -2.689 1.00 92.94 86 LEU A C 1
ATOM 677 O O . LEU A 1 86 ? -6.759 -1.102 -1.655 1.00 92.94 86 LEU A O 1
ATOM 681 N N . GLU A 1 87 ? -6.196 -1.534 -3.782 1.00 91.38 87 GLU A N 1
ATOM 682 C CA . GLU A 1 87 ? -6.873 -2.837 -3.851 1.00 91.38 87 GLU A CA 1
ATOM 683 C C . GLU A 1 87 ? -6.391 -3.795 -2.746 1.00 91.38 87 GLU A C 1
ATOM 685 O O . GLU A 1 87 ? -7.198 -4.389 -2.027 1.00 91.38 87 GLU A O 1
ATOM 690 N N . VAL A 1 88 ? -5.072 -3.939 -2.568 1.00 87.88 88 VAL A N 1
ATOM 691 C CA . VAL A 1 88 ? -4.496 -4.784 -1.507 1.00 87.88 88 VAL A CA 1
ATOM 692 C C . VAL A 1 88 ? -4.831 -4.231 -0.120 1.00 87.88 88 VAL A C 1
ATOM 694 O O . VAL A 1 88 ? -5.293 -4.982 0.739 1.00 87.88 88 VAL A O 1
ATOM 697 N N . ALA A 1 89 ? -4.652 -2.928 0.098 1.00 88.19 89 ALA A N 1
ATOM 698 C CA . ALA A 1 89 ? -4.911 -2.300 1.389 1.00 88.19 89 ALA A CA 1
ATOM 699 C C . ALA A 1 89 ? -6.381 -2.439 1.812 1.00 88.19 89 ALA A C 1
ATOM 701 O O . ALA A 1 89 ? -6.646 -2.766 2.967 1.00 88.19 89 ALA A O 1
ATOM 702 N N . MET A 1 90 ? -7.333 -2.266 0.888 1.00 91.38 90 MET A N 1
ATOM 703 C CA . MET A 1 90 ? -8.758 -2.464 1.172 1.00 91.38 90 MET A CA 1
ATOM 704 C C . MET A 1 90 ? -9.063 -3.907 1.562 1.00 91.38 90 MET A C 1
ATOM 706 O O . MET A 1 90 ? -9.772 -4.127 2.544 1.00 91.38 90 MET A O 1
ATOM 710 N N . ARG A 1 91 ? -8.497 -4.895 0.856 1.00 89.06 91 ARG A N 1
ATOM 711 C CA . ARG A 1 91 ? -8.653 -6.317 1.216 1.00 89.06 91 ARG A CA 1
ATOM 712 C C . ARG A 1 91 ? -8.114 -6.609 2.619 1.00 89.06 91 ARG A C 1
ATOM 714 O O . ARG A 1 91 ? -8.783 -7.280 3.407 1.00 89.06 91 ARG A O 1
ATOM 721 N N . MET A 1 92 ? -6.944 -6.062 2.956 1.00 85.12 92 MET A N 1
ATOM 722 C CA . MET A 1 92 ? -6.338 -6.225 4.283 1.00 85.12 92 MET A CA 1
ATOM 723 C C . MET A 1 92 ? -7.195 -5.586 5.381 1.00 85.12 92 MET A C 1
ATOM 725 O O . MET A 1 92 ? -7.538 -6.246 6.359 1.00 85.12 92 MET A O 1
ATOM 729 N N . TRP A 1 93 ? -7.589 -4.323 5.211 1.00 88.81 93 TRP A N 1
ATOM 730 C CA . TRP A 1 93 ? -8.387 -3.608 6.207 1.00 88.81 93 TRP A CA 1
ATOM 731 C C . TRP A 1 93 ? -9.794 -4.175 6.366 1.00 88.81 93 TRP A C 1
ATOM 733 O O . TRP A 1 93 ? -10.282 -4.247 7.489 1.00 88.81 93 TRP A O 1
ATOM 743 N N . THR A 1 94 ? -10.422 -4.635 5.283 1.00 90.81 94 THR A N 1
ATOM 744 C CA . THR A 1 94 ? -11.722 -5.322 5.356 1.00 90.81 94 THR A CA 1
ATOM 745 C C . THR A 1 94 ? -11.600 -6.598 6.185 1.00 90.81 94 THR A C 1
ATOM 747 O O . THR A 1 94 ? -12.395 -6.807 7.092 1.00 90.81 94 THR A O 1
ATOM 750 N N . THR A 1 95 ? -10.548 -7.395 5.967 1.00 87.00 95 THR A N 1
ATOM 751 C CA . THR A 1 95 ? -10.272 -8.596 6.779 1.00 87.00 95 THR A CA 1
ATOM 752 C C . THR A 1 95 ? -10.092 -8.266 8.267 1.00 87.00 95 THR A C 1
ATOM 754 O O . THR A 1 95 ? -10.555 -9.009 9.128 1.00 87.00 95 THR A O 1
ATOM 757 N N . VAL A 1 96 ? -9.436 -7.145 8.589 1.00 87.12 96 VAL A N 1
ATOM 758 C CA . VAL A 1 96 ? -9.208 -6.705 9.980 1.00 87.12 96 VAL A CA 1
ATOM 759 C C . VAL A 1 96 ? -10.489 -6.169 10.630 1.00 87.12 96 VAL A C 1
ATOM 761 O O . VAL A 1 96 ? -10.772 -6.443 11.797 1.00 87.12 96 VAL A O 1
ATOM 764 N N . LEU A 1 97 ? -11.258 -5.355 9.914 1.00 90.00 97 LEU A N 1
ATOM 765 C CA . LEU A 1 97 ? -12.345 -4.567 10.500 1.00 90.00 97 LEU A CA 1
ATOM 766 C C . LEU A 1 97 ? -13.699 -5.268 10.414 1.00 90.00 97 LEU A C 1
ATOM 768 O O . LEU A 1 97 ? -14.521 -5.076 11.310 1.00 90.00 97 LEU A O 1
ATOM 772 N N . CYS A 1 98 ? -13.895 -6.100 9.395 1.00 90.31 98 CYS A N 1
ATOM 773 C CA . CYS A 1 98 ? -15.166 -6.727 9.052 1.00 90.31 98 CYS A CA 1
ATOM 774 C C . CYS A 1 98 ? -15.050 -8.263 9.009 1.00 90.31 98 CYS A C 1
ATOM 776 O O . CYS A 1 98 ? -15.204 -8.873 7.947 1.00 90.31 98 CYS A O 1
ATOM 778 N N . PRO A 1 99 ? -14.764 -8.926 10.145 1.00 84.00 99 PRO A N 1
ATOM 779 C CA . PRO A 1 99 ? -14.625 -10.384 10.188 1.00 84.00 99 PRO A CA 1
ATOM 780 C C . PRO A 1 99 ? -15.929 -11.132 9.854 1.00 84.00 99 PRO A C 1
ATOM 782 O O . PRO A 1 99 ? -15.895 -12.316 9.537 1.00 84.00 99 PRO A O 1
ATOM 785 N N . ASP A 1 100 ? -17.072 -10.448 9.913 1.00 86.56 100 ASP A N 1
ATOM 786 C CA . ASP A 1 100 ? -18.399 -10.943 9.534 1.00 86.56 100 ASP A CA 1
ATOM 787 C C . ASP A 1 100 ? -18.692 -10.827 8.024 1.00 86.56 100 ASP A C 1
ATOM 789 O O . ASP A 1 100 ? -19.771 -11.209 7.574 1.00 86.56 100 ASP A O 1
ATOM 793 N N . GLY A 1 101 ? -17.750 -10.299 7.236 1.00 84.19 101 GLY A N 1
ATOM 794 C CA . GLY A 1 101 ? -17.917 -10.071 5.801 1.00 84.19 101 GLY A CA 1
ATOM 795 C C . GLY A 1 101 ? -18.704 -8.806 5.450 1.00 84.19 101 GLY A C 1
ATOM 796 O O . GLY A 1 101 ? -19.014 -8.595 4.275 1.00 84.19 101 GLY A O 1
ATOM 797 N N . SER A 1 102 ? -19.024 -7.954 6.429 1.00 89.62 102 SER A N 1
ATOM 798 C CA . SER A 1 102 ? -19.626 -6.644 6.163 1.00 89.62 102 SER A CA 1
ATOM 799 C C . SER A 1 102 ? -18.672 -5.729 5.366 1.00 89.62 102 SER A C 1
ATOM 801 O O . SER A 1 102 ? -17.449 -5.875 5.428 1.00 89.62 102 SER A O 1
ATOM 803 N N . PRO A 1 103 ? -19.181 -4.769 4.574 1.00 90.31 103 PRO A N 1
ATOM 804 C CA . PRO A 1 103 ? -18.318 -3.807 3.897 1.00 90.31 103 PRO A CA 1
ATOM 805 C C . PRO A 1 103 ? -17.715 -2.797 4.886 1.00 90.31 103 PRO A C 1
ATOM 807 O O . PRO A 1 103 ? -18.279 -2.512 5.943 1.00 90.31 103 PRO A O 1
ATOM 810 N N . LEU A 1 104 ? -16.580 -2.199 4.516 1.00 93.69 104 LEU A N 1
ATOM 811 C CA . LEU A 1 104 ? -16.063 -1.016 5.208 1.00 93.69 104 LEU A CA 1
ATOM 812 C C . LEU A 1 104 ? -17.053 0.144 5.057 1.00 93.69 104 LEU A C 1
ATOM 814 O O . LEU A 1 104 ? -17.506 0.426 3.945 1.00 93.69 104 LEU A O 1
ATOM 818 N N . LYS A 1 105 ? -17.343 0.859 6.148 1.00 94.69 105 LYS A N 1
ATOM 819 C CA . LYS A 1 105 ? -18.062 2.136 6.060 1.00 94.69 105 LYS A CA 1
ATOM 820 C C . LYS A 1 105 ? -17.261 3.152 5.254 1.00 94.69 105 LYS A C 1
ATOM 822 O O . LYS A 1 105 ? -16.027 3.111 5.214 1.00 94.69 105 LYS A O 1
ATOM 827 N N . GLU A 1 106 ? -17.975 4.079 4.629 1.00 94.50 106 GLU A N 1
ATOM 828 C CA . GLU A 1 106 ? -17.400 5.041 3.695 1.00 94.50 106 GLU A CA 1
ATOM 829 C C . GLU A 1 106 ? -16.308 5.903 4.339 1.00 94.50 106 GLU A C 1
ATOM 831 O O . GLU A 1 106 ? -15.242 6.081 3.752 1.00 94.50 106 GLU A O 1
ATOM 836 N N . GLU A 1 107 ? -16.509 6.360 5.572 1.00 94.00 107 GLU A N 1
ATOM 837 C CA . GLU A 1 107 ? -15.536 7.183 6.289 1.00 94.00 107 GLU A CA 1
ATOM 838 C C . GLU A 1 107 ? -14.240 6.415 6.582 1.00 94.00 107 GLU A C 1
ATOM 840 O O . GLU A 1 107 ? -13.145 6.966 6.451 1.00 94.00 107 GLU A O 1
ATOM 845 N N . ALA A 1 108 ? -14.349 5.126 6.921 1.00 92.62 108 ALA A N 1
ATOM 846 C CA . ALA A 1 108 ? -13.187 4.264 7.117 1.00 92.62 108 ALA A CA 1
ATOM 847 C C . ALA A 1 108 ? -12.446 4.041 5.793 1.00 92.62 108 ALA A C 1
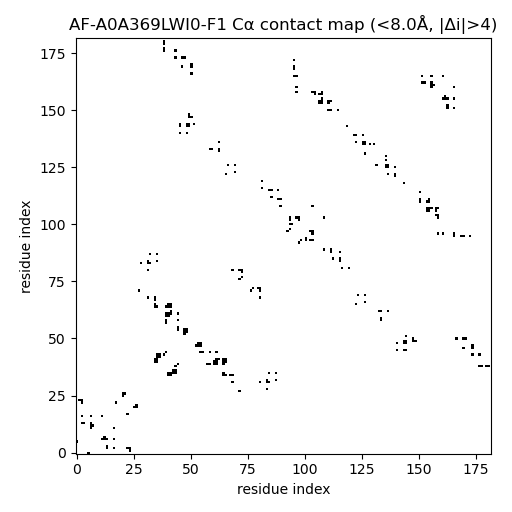ATOM 849 O O . ALA A 1 108 ? -11.222 4.166 5.748 1.00 92.62 108 ALA A O 1
ATOM 850 N N . ARG A 1 109 ? -13.185 3.778 4.705 1.00 94.75 109 ARG A N 1
ATOM 851 C CA . ARG A 1 109 ? -12.622 3.646 3.354 1.00 94.75 109 ARG A CA 1
ATOM 852 C C . ARG A 1 109 ? -11.836 4.901 2.963 1.00 94.75 109 ARG A C 1
ATOM 854 O O . ARG A 1 109 ? -10.678 4.782 2.574 1.00 94.75 109 ARG A O 1
ATOM 861 N N . LEU A 1 110 ? -12.420 6.090 3.124 1.00 94.69 110 LEU A N 1
ATOM 862 C CA . LEU A 1 110 ? -11.771 7.365 2.796 1.00 94.69 110 LEU A CA 1
ATOM 863 C C . LEU A 1 110 ? -10.511 7.613 3.637 1.00 94.69 110 LEU A C 1
ATOM 865 O O . LEU A 1 110 ? -9.489 8.049 3.102 1.00 94.69 110 LEU A O 1
ATOM 869 N N . ALA A 1 111 ? -10.550 7.301 4.936 1.00 92.31 111 ALA A N 1
ATOM 870 C CA . ALA A 1 111 ? -9.382 7.422 5.809 1.00 92.31 111 ALA A CA 1
ATOM 871 C C . ALA A 1 111 ? -8.232 6.504 5.352 1.00 92.31 111 ALA A C 1
ATOM 873 O O . ALA A 1 111 ? -7.076 6.936 5.284 1.00 92.31 111 ALA A O 1
ATOM 874 N N . ILE A 1 112 ? -8.551 5.260 4.981 1.00 91.44 112 ILE A N 1
ATOM 875 C CA . ILE A 1 112 ? -7.574 4.304 4.450 1.00 91.44 112 ILE A CA 1
ATOM 876 C C . ILE A 1 112 ? -7.019 4.795 3.103 1.00 91.44 112 ILE A C 1
ATOM 878 O O . ILE A 1 112 ? -5.801 4.805 2.926 1.00 91.44 112 ILE A O 1
ATOM 882 N N . GLU A 1 113 ? -7.867 5.241 2.170 1.00 94.12 113 GLU A N 1
ATOM 883 C CA . GLU A 1 113 ? -7.439 5.753 0.855 1.00 94.12 113 GLU A CA 1
ATOM 884 C C . GLU A 1 113 ? -6.480 6.937 0.980 1.00 94.12 113 GLU A C 1
ATOM 886 O O . GLU A 1 113 ? -5.426 6.962 0.331 1.00 94.12 113 GLU A O 1
ATOM 891 N N . TYR A 1 114 ? -6.812 7.888 1.854 1.00 92.56 114 TYR A N 1
ATOM 892 C CA . TYR A 1 114 ? -5.965 9.036 2.155 1.00 92.56 114 TYR A CA 1
ATOM 893 C C . TYR A 1 114 ? -4.598 8.596 2.694 1.00 92.56 114 TYR A C 1
ATOM 895 O O . TYR A 1 114 ? -3.558 9.037 2.195 1.00 92.56 114 TYR A O 1
ATOM 903 N N . SER A 1 115 ? -4.581 7.686 3.673 1.00 89.88 115 SER A N 1
ATOM 904 C CA . SER A 1 115 ? -3.336 7.220 4.285 1.00 89.88 115 SER A CA 1
ATOM 905 C C . SER A 1 115 ? -2.455 6.432 3.319 1.00 89.88 115 SER A C 1
ATOM 907 O O . SER A 1 115 ? -1.244 6.667 3.265 1.00 89.88 115 SER A O 1
ATOM 909 N N . VAL A 1 116 ? -3.039 5.532 2.528 1.00 90.56 116 VAL A N 1
ATOM 910 C CA . VAL A 1 116 ? -2.299 4.746 1.534 1.00 90.56 116 VAL A CA 1
ATOM 911 C C . VAL A 1 116 ? -1.687 5.664 0.479 1.00 90.56 116 VAL A C 1
ATOM 913 O O . VAL A 1 116 ? -0.503 5.533 0.165 1.00 90.56 116 VAL A O 1
ATOM 916 N N . SER A 1 117 ? -2.458 6.638 -0.010 1.00 92.25 117 SER A N 1
ATOM 917 C CA . SER A 1 117 ? -1.984 7.614 -0.997 1.00 92.25 117 SER A CA 1
ATOM 918 C C . SER A 1 117 ? -0.843 8.473 -0.444 1.00 92.25 117 SER A C 1
ATOM 920 O O . SER A 1 117 ? 0.190 8.627 -1.100 1.00 92.25 117 SER A O 1
ATOM 922 N N . GLY A 1 118 ? -0.988 8.982 0.784 1.00 90.69 118 GLY A N 1
ATOM 923 C CA . GLY A 1 118 ? 0.051 9.765 1.458 1.00 90.69 118 GLY A CA 1
ATOM 924 C C . GLY A 1 118 ? 1.320 8.954 1.725 1.00 90.69 118 GLY A C 1
ATOM 925 O O . GLY A 1 118 ? 2.425 9.424 1.456 1.00 90.69 118 GLY A O 1
ATOM 926 N N . THR A 1 119 ? 1.169 7.707 2.176 1.00 89.12 119 THR A N 1
ATOM 927 C CA . THR A 1 119 ? 2.287 6.782 2.411 1.00 89.12 119 THR A CA 1
ATOM 928 C C . THR A 1 119 ? 3.053 6.514 1.123 1.00 89.12 119 THR A C 1
ATOM 930 O O . THR A 1 119 ? 4.274 6.668 1.091 1.00 89.12 119 THR A O 1
ATOM 933 N N . LEU A 1 120 ? 2.350 6.172 0.042 1.00 89.44 120 LEU A N 1
ATOM 934 C CA . LEU A 1 120 ? 2.980 5.908 -1.248 1.00 89.44 120 LEU A CA 1
ATOM 935 C C . LEU A 1 120 ? 3.711 7.150 -1.783 1.00 89.44 120 LEU A C 1
ATOM 937 O O . LEU A 1 120 ? 4.831 7.031 -2.277 1.00 89.44 120 LEU A O 1
ATOM 941 N N . GLY A 1 121 ? 3.121 8.341 -1.630 1.00 90.00 121 GLY A N 1
ATOM 942 C CA . GLY A 1 121 ? 3.757 9.609 -1.998 1.00 90.00 121 GLY A CA 1
ATOM 943 C C . GLY A 1 121 ? 5.040 9.891 -1.213 1.00 90.00 121 GLY A C 1
ATOM 944 O O . GLY A 1 121 ? 6.067 10.225 -1.807 1.00 90.00 121 GLY A O 1
ATOM 945 N N . LEU A 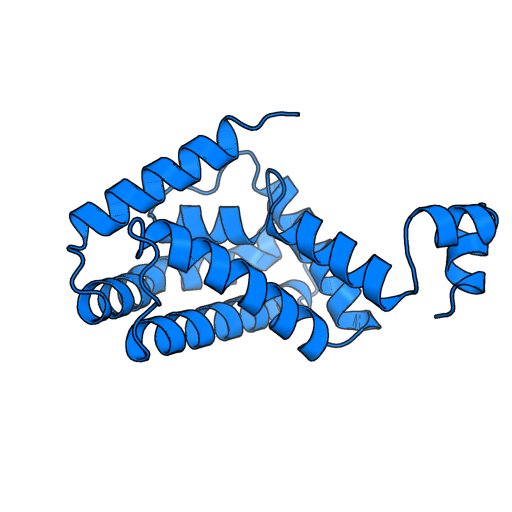1 122 ? 5.016 9.694 0.107 1.00 89.06 122 LEU A N 1
ATOM 946 C CA . LEU A 1 122 ? 6.197 9.858 0.958 1.00 89.06 122 LEU A CA 1
ATOM 947 C C . LEU A 1 122 ? 7.310 8.872 0.589 1.00 89.06 122 LEU A C 1
ATOM 949 O O . LEU A 1 122 ? 8.469 9.273 0.493 1.00 89.06 122 LEU A O 1
ATOM 953 N N . LEU A 1 123 ? 6.973 7.604 0.341 1.00 84.75 123 LEU A N 1
ATOM 954 C CA . LEU A 1 123 ? 7.950 6.585 -0.053 1.00 84.75 123 LEU A CA 1
ATOM 955 C C . LEU A 1 123 ? 8.552 6.869 -1.436 1.00 84.75 123 LEU A C 1
ATOM 957 O O . LEU A 1 123 ? 9.765 6.732 -1.614 1.00 84.75 123 LEU A O 1
ATOM 961 N N . ALA A 1 124 ? 7.736 7.316 -2.394 1.00 84.62 124 ALA A N 1
ATOM 962 C CA . ALA A 1 124 ? 8.206 7.703 -3.722 1.00 84.62 124 ALA A CA 1
ATOM 963 C C . ALA A 1 124 ? 9.214 8.867 -3.657 1.00 84.62 124 ALA A C 1
ATOM 965 O O . ALA A 1 124 ? 10.253 8.823 -4.321 1.00 84.62 124 ALA A O 1
ATOM 966 N N . LEU A 1 125 ? 8.948 9.875 -2.817 1.00 83.88 125 LEU A N 1
ATOM 967 C CA . LEU A 1 125 ? 9.831 11.032 -2.630 1.00 83.88 125 LEU A CA 1
ATOM 968 C C . LEU A 1 125 ? 11.093 10.698 -1.828 1.00 83.88 125 LEU A C 1
ATOM 970 O O . LEU A 1 125 ? 12.183 11.128 -2.204 1.00 83.88 125 LEU A O 1
ATOM 974 N N . ALA A 1 126 ? 10.972 9.914 -0.754 1.00 81.81 126 ALA A N 1
ATOM 975 C CA . ALA A 1 126 ? 12.104 9.526 0.086 1.00 81.81 126 ALA A CA 1
ATOM 976 C C . ALA A 1 126 ? 13.184 8.800 -0.727 1.00 81.81 126 ALA A C 1
ATOM 978 O O . ALA A 1 126 ? 14.366 9.144 -0.646 1.00 81.81 126 ALA A O 1
ATOM 979 N N . GLY A 1 127 ? 12.774 7.872 -1.597 1.00 72.38 127 GLY A N 1
ATOM 980 C CA . GLY A 1 127 ? 13.696 7.175 -2.491 1.00 72.38 127 GLY A CA 1
ATOM 981 C C . GLY A 1 127 ? 14.389 8.096 -3.504 1.00 72.38 127 GLY A C 1
ATOM 982 O O . GLY A 1 127 ? 15.496 7.792 -3.949 1.00 72.38 127 GLY A O 1
ATOM 983 N N . ALA A 1 128 ? 13.777 9.219 -3.891 1.00 71.81 128 ALA A N 1
ATOM 984 C CA . ALA A 1 128 ? 14.360 10.158 -4.854 1.00 71.81 128 ALA A CA 1
ATOM 985 C C . ALA A 1 128 ? 15.553 10.957 -4.299 1.00 71.81 128 ALA A C 1
ATOM 987 O O . ALA A 1 128 ? 16.302 11.558 -5.073 1.00 71.81 128 ALA A O 1
ATOM 988 N N . THR A 1 129 ? 15.762 10.948 -2.981 1.00 63.94 129 THR A N 1
ATOM 989 C CA . THR A 1 129 ? 16.906 11.610 -2.346 1.00 63.94 129 THR A CA 1
ATOM 990 C C . THR A 1 129 ? 18.214 10.840 -2.603 1.00 63.94 129 THR A C 1
ATOM 992 O O . THR A 1 129 ? 18.236 9.615 -2.667 1.00 63.94 129 THR A O 1
ATOM 995 N N . LYS A 1 130 ? 19.329 11.562 -2.814 1.00 53.72 130 LYS A N 1
ATOM 996 C CA . LYS A 1 130 ? 20.611 11.007 -3.320 1.00 53.72 130 LYS A CA 1
ATOM 997 C C . LYS A 1 130 ? 21.315 10.015 -2.381 1.00 53.72 130 LYS A C 1
ATOM 999 O O . LYS A 1 130 ? 22.261 9.351 -2.794 1.00 53.72 130 LYS A O 1
ATOM 1004 N N . SER A 1 131 ? 20.881 9.920 -1.134 1.00 55.31 131 SER A N 1
ATOM 1005 C CA . SER A 1 131 ? 21.364 8.962 -0.144 1.00 55.31 131 SER A CA 1
ATOM 1006 C C . SER A 1 131 ? 20.504 7.703 -0.219 1.00 55.31 131 SER A C 1
ATOM 1008 O O . SER A 1 131 ? 19.543 7.584 0.526 1.00 55.31 131 SER A O 1
ATOM 1010 N N . GLY A 1 132 ? 20.798 6.796 -1.154 1.00 56.34 132 GLY A N 1
ATOM 1011 C CA . GLY A 1 132 ? 20.125 5.493 -1.222 1.00 56.34 132 GLY A CA 1
ATOM 1012 C C . GLY A 1 132 ? 20.337 4.648 0.045 1.00 56.34 132 GLY A C 1
ATOM 1013 O O . GLY A 1 132 ? 21.202 4.946 0.868 1.00 56.34 132 GLY A O 1
ATOM 1014 N N . GLY A 1 133 ? 19.565 3.571 0.195 1.00 65.69 133 GLY A N 1
ATOM 1015 C CA . GLY A 1 133 ? 19.671 2.646 1.328 1.00 65.69 133 GLY A CA 1
ATOM 1016 C C . GLY A 1 133 ? 18.641 2.876 2.440 1.00 65.69 133 GLY A C 1
ATOM 1017 O O . GLY A 1 133 ? 17.688 3.642 2.305 1.00 65.69 133 GLY A O 1
ATOM 1018 N N . THR A 1 134 ? 18.813 2.162 3.555 1.00 67.81 134 THR A N 1
ATOM 1019 C CA . THR A 1 134 ? 17.825 2.081 4.647 1.00 67.81 134 THR A CA 1
ATOM 1020 C C . THR A 1 134 ? 17.528 3.414 5.325 1.00 67.81 134 THR A C 1
ATOM 1022 O O . THR A 1 134 ? 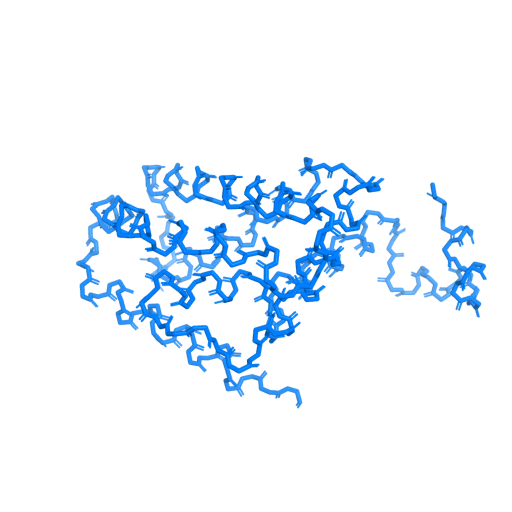16.422 3.600 5.833 1.00 67.81 134 THR A O 1
ATOM 1025 N N . ASP A 1 135 ? 18.490 4.334 5.331 1.00 76.06 135 ASP A N 1
ATOM 1026 C CA . ASP A 1 135 ? 18.378 5.613 6.033 1.00 76.06 135 ASP A CA 1
ATOM 1027 C C . ASP A 1 135 ? 17.543 6.642 5.259 1.00 76.06 135 ASP A C 1
ATOM 1029 O O . ASP A 1 135 ? 16.922 7.503 5.881 1.00 76.06 135 ASP A O 1
ATOM 1033 N N . ALA A 1 136 ? 17.439 6.502 3.931 1.00 80.12 136 ALA A N 1
ATOM 1034 C CA . ALA A 1 136 ? 16.654 7.387 3.064 1.00 80.12 136 ALA A CA 1
ATOM 1035 C C . ALA A 1 136 ? 15.173 7.433 3.464 1.00 80.12 136 ALA A C 1
ATOM 1037 O O . ALA A 1 136 ? 14.519 8.472 3.420 1.00 80.12 136 ALA A O 1
ATOM 1038 N N . TYR A 1 137 ? 14.647 6.277 3.870 1.00 80.69 137 TYR A N 1
ATOM 1039 C CA . TYR A 1 137 ? 13.233 6.091 4.176 1.00 80.69 137 TYR A CA 1
ATOM 1040 C C . TYR A 1 137 ? 12.906 6.358 5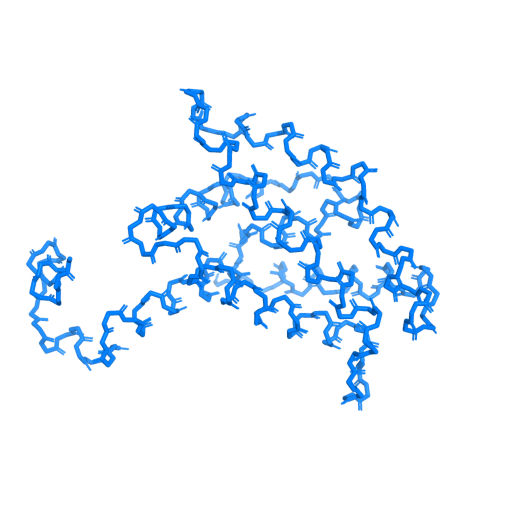.650 1.00 80.69 137 TYR A C 1
ATOM 1042 O O . TYR A 1 137 ? 11.735 6.540 5.983 1.00 80.69 137 TYR A O 1
ATOM 1050 N N . ARG A 1 138 ? 13.911 6.425 6.539 1.00 78.56 138 ARG A N 1
ATOM 1051 C CA . ARG A 1 138 ? 13.701 6.580 7.989 1.00 78.56 138 ARG A CA 1
ATOM 1052 C C . ARG A 1 138 ? 12.850 7.814 8.343 1.00 78.56 138 ARG A C 1
ATOM 1054 O O . ARG A 1 138 ? 11.892 7.632 9.091 1.00 78.56 138 ARG A O 1
ATOM 1061 N N . PRO A 1 139 ? 13.094 9.026 7.801 1.00 83.75 139 PRO A N 1
ATOM 1062 C CA . PRO A 1 139 ? 12.272 10.195 8.130 1.00 83.75 139 PRO A CA 1
ATOM 1063 C C . PRO A 1 139 ? 10.799 10.032 7.737 1.00 83.75 139 PRO A C 1
ATOM 1065 O O . PRO A 1 139 ? 9.912 10.354 8.525 1.00 83.75 139 PRO A O 1
ATOM 1068 N N . ALA A 1 140 ? 10.532 9.481 6.546 1.00 84.44 140 ALA A N 1
ATOM 1069 C CA . ALA A 1 140 ? 9.172 9.226 6.075 1.00 84.44 140 ALA A CA 1
ATOM 1070 C C . ALA A 1 140 ? 8.432 8.250 7.001 1.00 84.44 140 ALA A C 1
ATOM 1072 O O . ALA A 1 140 ? 7.269 8.460 7.330 1.00 84.44 140 ALA A O 1
ATOM 1073 N N . LEU A 1 141 ? 9.115 7.213 7.478 1.00 79.62 141 LEU A N 1
ATOM 1074 C CA . LEU A 1 141 ? 8.525 6.209 8.364 1.00 79.62 141 LEU A CA 1
ATOM 1075 C C . LEU A 1 141 ? 8.281 6.739 9.770 1.00 79.62 141 LEU A C 1
ATOM 1077 O O . LEU A 1 141 ? 7.232 6.460 10.339 1.00 79.62 141 LEU A O 1
ATOM 1081 N N . MET A 1 142 ? 9.212 7.524 10.319 1.00 80.50 142 MET A N 1
ATOM 1082 C CA . MET A 1 142 ? 9.014 8.178 11.617 1.00 80.50 142 MET A CA 1
ATOM 1083 C C . MET A 1 142 ? 7.834 9.150 11.566 1.00 80.50 142 MET A C 1
ATOM 1085 O O . MET A 1 142 ? 7.037 9.208 12.504 1.00 80.50 142 MET A O 1
ATOM 1089 N N . PHE A 1 143 ? 7.680 9.874 10.454 1.00 85.81 143 PHE A N 1
ATOM 1090 C CA . PHE A 1 143 ? 6.503 10.703 10.221 1.00 85.81 143 PHE A CA 1
ATOM 1091 C C . PHE A 1 143 ? 5.222 9.858 10.170 1.00 85.81 143 PHE A C 1
ATOM 1093 O O . PHE A 1 143 ? 4.249 10.193 10.843 1.00 85.81 143 PHE A O 1
ATOM 1100 N N . LEU A 1 144 ? 5.217 8.742 9.434 1.00 84.44 144 LEU A N 1
ATOM 1101 C CA . LEU A 1 144 ? 4.062 7.837 9.366 1.00 84.44 144 LEU A CA 1
ATOM 1102 C C . LEU A 1 144 ? 3.700 7.255 10.737 1.00 84.44 144 LEU A C 1
ATOM 1104 O O . LEU A 1 144 ? 2.532 7.276 11.110 1.00 84.44 144 LEU A O 1
ATOM 1108 N N . GLN A 1 145 ? 4.685 6.801 11.512 1.00 82.38 145 GLN A N 1
ATOM 1109 C CA . GLN A 1 145 ? 4.485 6.281 12.866 1.00 82.38 145 GLN A CA 1
ATOM 1110 C C . GLN A 1 145 ? 3.898 7.351 13.796 1.00 82.38 145 GLN A C 1
ATOM 1112 O O . GLN A 1 145 ? 2.923 7.093 14.498 1.00 82.38 145 GLN A O 1
ATOM 1117 N N . SER A 1 146 ? 4.435 8.574 13.749 1.00 82.94 146 SER A N 1
ATOM 1118 C CA . SER A 1 146 ? 3.967 9.695 14.580 1.00 82.94 146 SER A CA 1
ATOM 1119 C C . SER A 1 146 ? 2.539 10.137 14.241 1.00 82.94 146 SER A C 1
ATOM 1121 O O . SER A 1 146 ? 1.859 10.708 15.089 1.00 82.94 146 SER A O 1
ATOM 1123 N N . ASN A 1 147 ? 2.072 9.866 13.019 1.00 83.31 147 ASN A N 1
ATOM 1124 C CA . ASN A 1 147 ? 0.723 10.201 12.552 1.00 83.31 147 ASN A CA 1
ATOM 1125 C C . ASN A 1 147 ? -0.222 8.989 12.494 1.00 83.31 147 ASN A C 1
ATOM 1127 O O . ASN A 1 147 ? -1.402 9.141 12.179 1.00 83.31 147 ASN A O 1
ATOM 1131 N N . ALA A 1 148 ? 0.262 7.787 12.817 1.00 82.69 148 ALA A N 1
ATOM 1132 C CA . ALA A 1 148 ? -0.516 6.556 12.729 1.00 82.69 148 ALA A CA 1
ATOM 1133 C C . ALA A 1 148 ? -1.750 6.575 13.637 1.00 82.69 148 ALA A C 1
ATOM 1135 O O . ALA A 1 148 ? -2.805 6.071 13.256 1.00 82.69 148 ALA A O 1
ATOM 1136 N N . TRP A 1 149 ? -1.631 7.192 14.817 1.00 81.06 149 TRP A N 1
ATOM 1137 C CA . TRP A 1 149 ? -2.730 7.307 15.776 1.00 81.06 149 TRP A CA 1
ATOM 1138 C C . TRP A 1 149 ? -3.942 8.026 15.173 1.00 81.06 149 TRP A C 1
ATOM 1140 O O . TRP A 1 149 ? -5.065 7.596 15.404 1.00 81.06 149 TRP A O 1
ATOM 1150 N N . PHE A 1 150 ? -3.726 9.060 14.349 1.00 82.62 150 PHE A N 1
ATOM 1151 C CA . PHE A 1 150 ? -4.810 9.806 13.711 1.00 82.62 150 PHE A CA 1
ATOM 1152 C C . PHE A 1 150 ? -5.607 8.910 12.761 1.00 82.62 150 PHE A C 1
ATOM 1154 O O . PHE A 1 150 ? -6.835 8.924 12.767 1.00 82.62 150 PHE A O 1
ATOM 1161 N N . LEU A 1 151 ? -4.914 8.092 11.963 1.00 83.81 151 LEU A N 1
ATOM 1162 C CA . LEU A 1 151 ? -5.567 7.140 11.068 1.00 83.81 151 LEU A CA 1
ATOM 1163 C C . LEU A 1 151 ? -6.355 6.088 11.853 1.00 83.81 151 LEU A C 1
ATOM 1165 O O . LEU A 1 151 ? -7.512 5.819 11.532 1.00 83.81 151 LEU A O 1
ATOM 1169 N N . LEU A 1 152 ? -5.720 5.490 12.864 1.00 86.12 152 LEU A N 1
ATOM 1170 C CA . LEU A 1 152 ? -6.332 4.439 13.670 1.00 86.12 152 LEU A CA 1
ATOM 1171 C C . LEU A 1 152 ? -7.570 4.952 14.412 1.00 86.12 152 LEU A C 1
ATOM 1173 O O . LEU A 1 152 ? -8.578 4.252 14.416 1.00 86.12 152 LEU A O 1
ATOM 1177 N N . ASP A 1 153 ? -7.529 6.178 14.942 1.00 87.81 153 ASP A N 1
ATOM 1178 C CA . ASP A 1 153 ? -8.674 6.860 15.558 1.00 87.81 153 ASP A CA 1
ATOM 1179 C C . ASP A 1 153 ? -9.843 7.005 14.573 1.00 87.81 153 ASP A C 1
ATOM 1181 O O . ASP A 1 153 ? -10.960 6.571 14.860 1.00 87.81 153 ASP A O 1
ATOM 1185 N N . LYS A 1 154 ? -9.591 7.525 13.361 1.00 88.62 154 LYS A N 1
ATOM 1186 C CA . LYS A 1 154 ? -10.644 7.695 12.343 1.00 88.62 154 LYS A CA 1
ATOM 1187 C C . LYS A 1 154 ? -11.262 6.377 11.900 1.00 88.62 154 LYS A C 1
ATOM 1189 O O . LYS A 1 154 ? -12.484 6.290 11.787 1.00 88.62 154 LYS A O 1
ATOM 1194 N N . ILE A 1 155 ? -10.441 5.356 11.669 1.00 89.56 155 ILE A N 1
ATOM 1195 C CA . ILE A 1 155 ? -10.911 4.027 11.265 1.00 89.56 155 ILE A CA 1
ATOM 1196 C C . ILE A 1 155 ? -11.724 3.374 12.392 1.00 89.56 155 ILE A C 1
ATOM 1198 O O . ILE A 1 155 ? -12.812 2.853 12.140 1.00 89.56 155 ILE A O 1
ATOM 1202 N N . SER A 1 156 ? -11.209 3.423 13.624 1.00 89.44 156 SER A N 1
ATOM 1203 C CA . SER A 1 156 ? -11.844 2.889 14.834 1.00 89.44 156 SER A CA 1
ATOM 1204 C C . SER A 1 156 ? -13.218 3.520 15.064 1.00 89.44 156 SER A C 1
ATOM 1206 O O . SER A 1 156 ? -14.218 2.801 15.163 1.00 89.44 156 SER A O 1
ATOM 1208 N N . ALA A 1 157 ? -13.283 4.855 15.053 1.00 90.06 157 ALA A N 1
ATOM 1209 C CA . ALA A 1 157 ? -14.518 5.606 15.236 1.00 90.06 157 ALA A CA 1
ATOM 1210 C C . ALA A 1 157 ? -15.535 5.318 14.125 1.00 90.06 157 ALA A C 1
ATOM 1212 O O . ALA A 1 157 ? -16.699 5.038 14.414 1.00 90.06 157 ALA A O 1
ATOM 1213 N N . ALA A 1 158 ? -15.097 5.321 12.861 1.00 92.12 158 ALA A N 1
ATOM 1214 C CA . ALA A 1 158 ? -15.973 5.034 11.730 1.00 92.12 158 ALA A CA 1
ATOM 1215 C C . ALA A 1 158 ? -16.573 3.626 11.844 1.00 92.12 158 ALA A C 1
ATOM 1217 O O . ALA A 1 158 ? -17.795 3.470 11.831 1.00 92.12 158 ALA A O 1
ATOM 1218 N N . GLN A 1 159 ? -15.746 2.596 12.048 1.00 90.38 159 GLN A N 1
ATOM 1219 C C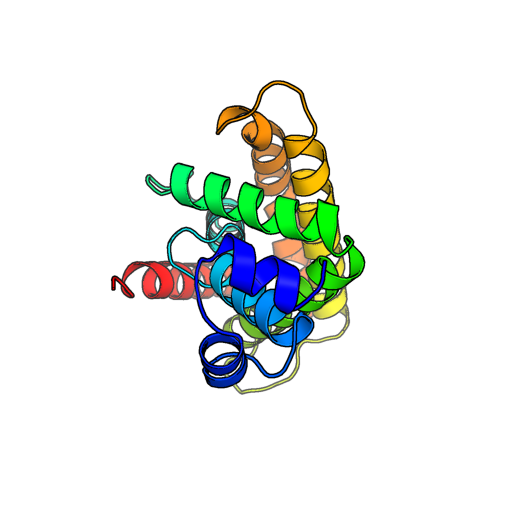A . GLN A 1 159 ? -16.203 1.202 12.108 1.00 90.38 159 GLN A CA 1
ATOM 1220 C C . GLN A 1 159 ? -16.854 0.795 13.432 1.00 90.38 159 GLN A C 1
ATOM 1222 O O . GLN A 1 159 ? -17.360 -0.320 13.524 1.00 90.38 159 GLN A O 1
ATOM 1227 N N . ASN A 1 160 ? -16.927 1.690 14.422 1.00 90.31 160 ASN A N 1
ATOM 1228 C CA . ASN A 1 160 ? -17.431 1.382 15.763 1.00 90.31 160 ASN A CA 1
ATOM 1229 C C . ASN A 1 160 ? -16.678 0.201 16.416 1.00 90.31 160 ASN A C 1
ATOM 1231 O O . ASN A 1 160 ? -17.267 -0.664 17.064 1.00 90.31 160 ASN A O 1
ATOM 1235 N N . VAL A 1 161 ? -15.362 0.157 16.204 1.00 89.94 161 VAL A N 1
ATOM 1236 C CA . VAL A 1 161 ? -14.443 -0.821 16.800 1.00 89.94 161 VAL A CA 1
ATOM 1237 C C . VAL A 1 161 ? -13.602 -0.06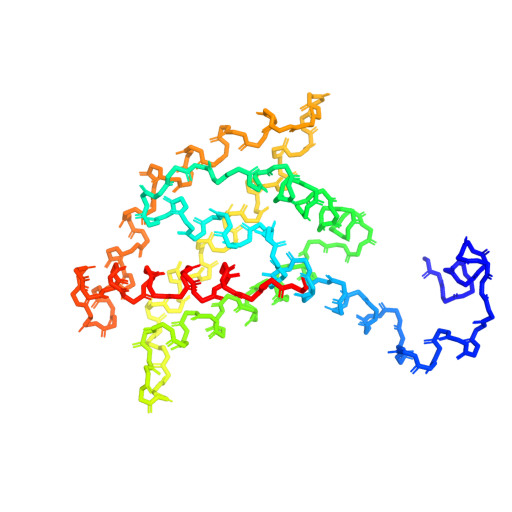9 17.815 1.00 89.94 161 VAL A C 1
ATOM 1239 O O . VAL A 1 161 ? -13.049 0.964 17.466 1.00 89.94 161 VAL A O 1
ATOM 1242 N N . SER A 1 162 ? -13.479 -0.550 19.054 1.00 88.94 162 SER A N 1
ATOM 1243 C CA . SER A 1 162 ? -12.640 0.132 20.049 1.00 88.94 162 SER A CA 1
ATOM 1244 C C . SER A 1 162 ? -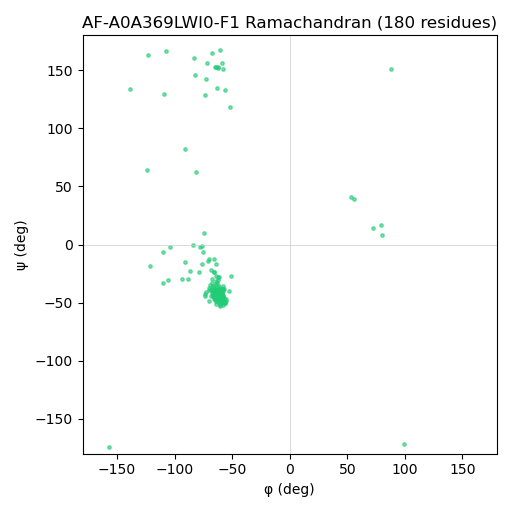11.161 0.111 19.645 1.00 88.94 162 SER A C 1
ATOM 1246 O O . SER A 1 162 ? -10.706 -0.814 18.972 1.00 88.94 162 SER A O 1
ATOM 1248 N N . GLU A 1 163 ? -10.381 1.100 20.084 1.00 83.50 163 GLU A N 1
ATOM 1249 C CA . GLU A 1 163 ? -8.945 1.152 19.779 1.00 83.50 163 GLU A CA 1
ATOM 1250 C C . GLU A 1 163 ? -8.203 -0.106 20.272 1.00 83.50 163 GLU A C 1
ATOM 1252 O O . GLU A 1 163 ? -7.366 -0.661 19.560 1.00 83.50 163 GLU A O 1
ATOM 1257 N N . ASN A 1 164 ? -8.554 -0.604 21.463 1.00 84.44 164 ASN A N 1
ATOM 1258 C CA . ASN A 1 164 ? -7.977 -1.827 22.028 1.00 84.44 164 ASN A CA 1
ATOM 1259 C C . ASN A 1 164 ? -8.267 -3.053 21.156 1.00 84.44 164 ASN A C 1
ATOM 1261 O O . ASN A 1 164 ? -7.367 -3.852 20.896 1.00 84.44 164 ASN A O 1
ATOM 1265 N N . GLU A 1 165 ? -9.506 -3.181 20.679 1.00 88.38 165 GLU A N 1
ATOM 1266 C CA . GLU A 1 165 ? -9.902 -4.260 19.777 1.00 88.38 165 GLU A CA 1
ATOM 1267 C C . GLU A 1 165 ? -9.167 -4.146 18.437 1.00 88.38 165 GLU A C 1
ATOM 1269 O O . GLU A 1 165 ? -8.603 -5.123 17.947 1.00 88.38 165 GLU A O 1
ATOM 1274 N N . LEU A 1 166 ? -9.089 -2.939 17.870 1.00 87.25 166 LEU A N 1
ATOM 1275 C CA . LEU A 1 166 ? -8.373 -2.694 16.622 1.00 87.25 166 LEU A CA 1
ATOM 1276 C C . LEU A 1 166 ? -6.894 -3.089 16.734 1.00 87.25 166 LEU A C 1
ATOM 1278 O O . LEU A 1 166 ? -6.375 -3.808 15.878 1.00 87.25 166 LEU A O 1
ATOM 1282 N N . ARG A 1 167 ? -6.224 -2.679 17.816 1.00 81.25 167 ARG A N 1
ATOM 1283 C CA . ARG A 1 167 ? -4.829 -3.051 18.097 1.00 81.25 167 ARG A CA 1
ATOM 1284 C C . ARG A 1 167 ? -4.661 -4.562 18.264 1.00 81.25 167 ARG A C 1
ATOM 1286 O O . ARG A 1 167 ? -3.703 -5.117 17.728 1.00 81.25 167 ARG A O 1
ATOM 1293 N N . ALA A 1 168 ? -5.585 -5.235 18.951 1.00 83.69 168 ALA A N 1
ATOM 1294 C CA . ALA A 1 168 ? -5.549 -6.688 19.118 1.00 83.69 168 ALA A CA 1
ATOM 1295 C C . ALA A 1 168 ? -5.659 -7.420 17.770 1.00 83.69 168 ALA A C 1
ATOM 1297 O O . ALA A 1 168 ? -4.856 -8.313 17.485 1.00 83.69 168 ALA A O 1
ATOM 1298 N N . ARG A 1 169 ? -6.585 -6.996 16.901 1.00 86.81 169 ARG A N 1
ATOM 1299 C CA . ARG A 1 169 ? -6.740 -7.565 15.552 1.00 86.81 169 ARG A CA 1
ATOM 1300 C C . ARG A 1 169 ? -5.510 -7.330 14.680 1.00 86.81 169 ARG A C 1
ATOM 1302 O O . ARG A 1 169 ? -5.036 -8.260 14.028 1.00 86.81 169 ARG A O 1
ATOM 1309 N N . LEU A 1 170 ? -4.950 -6.121 14.714 1.00 80.62 170 LEU A N 1
ATOM 1310 C CA . LEU A 1 170 ? -3.715 -5.796 13.997 1.00 80.62 170 LEU A CA 1
ATOM 1311 C C . LEU A 1 170 ? -2.535 -6.655 14.474 1.00 80.62 170 LEU A C 1
ATOM 1313 O O . LEU A 1 170 ? -1.772 -7.156 13.650 1.00 80.62 170 LEU A O 1
ATOM 1317 N N . ALA A 1 171 ? -2.413 -6.891 15.784 1.00 77.00 171 ALA A N 1
ATOM 1318 C CA . ALA A 1 171 ? -1.371 -7.752 16.338 1.00 77.00 171 ALA A CA 1
ATOM 1319 C C . ALA A 1 171 ? -1.511 -9.219 15.888 1.00 77.00 171 ALA A C 1
ATOM 1321 O O . ALA A 1 171 ? -0.501 -9.877 15.637 1.00 77.00 171 ALA A O 1
ATOM 1322 N N . ILE A 1 172 ? -2.740 -9.734 15.754 1.00 80.25 172 ILE A N 1
ATOM 1323 C CA . ILE A 1 172 ? -2.996 -11.084 15.223 1.00 80.25 172 ILE A CA 1
ATOM 1324 C C . ILE A 1 172 ? -2.549 -11.176 13.761 1.00 80.25 172 ILE A C 1
ATOM 1326 O O . ILE A 1 172 ? -1.799 -12.087 13.410 1.00 80.25 172 ILE A O 1
ATOM 1330 N N . VAL A 1 173 ? -2.949 -10.215 12.923 1.00 75.38 173 VAL A N 1
ATOM 1331 C CA . VAL A 1 173 ? -2.571 -10.194 11.500 1.00 75.38 173 VAL A CA 1
ATOM 1332 C C . VAL A 1 173 ? -1.057 -10.074 11.324 1.00 75.38 173 VAL A C 1
ATOM 1334 O O . VAL A 1 173 ? -0.481 -10.807 10.521 1.00 75.38 173 VAL A O 1
ATOM 1337 N N . ALA A 1 174 ? -0.395 -9.225 12.115 1.00 69.38 174 ALA A N 1
ATOM 1338 C CA . ALA A 1 174 ? 1.062 -9.098 12.094 1.00 69.38 174 ALA A CA 1
ATOM 1339 C C . ALA A 1 174 ? 1.767 -10.427 12.430 1.00 69.38 174 ALA A C 1
ATOM 1341 O O . ALA A 1 174 ? 2.717 -10.802 11.748 1.00 69.38 174 ALA A O 1
ATOM 1342 N N . ARG A 1 175 ? 1.267 -11.183 13.419 1.00 69.56 175 ARG A N 1
ATOM 1343 C CA . ARG A 1 175 ? 1.822 -12.502 13.782 1.00 69.56 175 ARG A CA 1
ATOM 1344 C C . ARG A 1 175 ? 1.612 -13.558 12.697 1.00 69.56 175 ARG A C 1
ATOM 1346 O O . ARG A 1 175 ? 2.513 -14.355 12.458 1.00 69.56 175 ARG A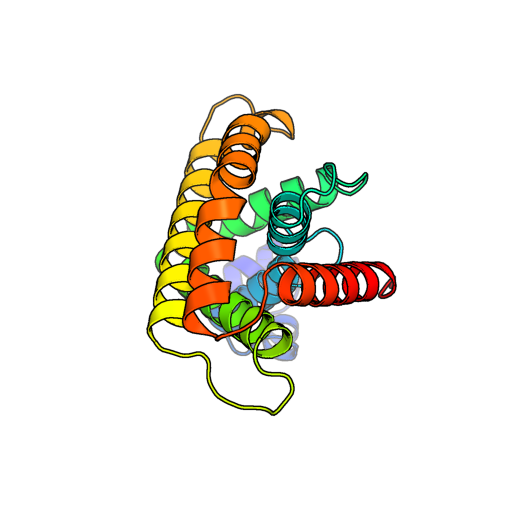 O 1
ATOM 1353 N N . ILE A 1 176 ? 0.451 -13.569 12.037 1.00 68.81 176 ILE A N 1
ATOM 1354 C CA . ILE A 1 176 ? 0.167 -14.501 10.929 1.00 68.81 176 ILE A CA 1
ATOM 1355 C C . ILE A 1 176 ? 1.097 -14.223 9.740 1.00 68.81 176 ILE A C 1
ATOM 1357 O O . ILE A 1 176 ? 1.637 -15.149 9.133 1.00 68.81 176 ILE A O 1
ATOM 1361 N N . ALA A 1 177 ? 1.344 -12.947 9.435 1.00 62.31 177 ALA A N 1
ATOM 1362 C CA . ALA A 1 177 ? 2.282 -12.566 8.383 1.00 62.31 177 ALA A CA 1
ATOM 1363 C C . ALA A 1 177 ? 3.721 -13.056 8.661 1.00 62.31 177 ALA A C 1
ATOM 1365 O O . ALA A 1 177 ? 4.467 -13.316 7.722 1.00 62.31 177 ALA A O 1
ATOM 1366 N N . GLU A 1 178 ? 4.104 -13.229 9.931 1.00 59.41 178 GLU A N 1
ATOM 1367 C CA . GLU A 1 178 ? 5.436 -13.700 10.341 1.00 59.41 178 GLU A CA 1
ATOM 1368 C C . GLU A 1 178 ? 5.556 -15.228 10.440 1.00 59.41 178 GLU A C 1
ATOM 1370 O O . GLU A 1 178 ? 6.640 -15.776 10.225 1.00 59.41 178 GLU A O 1
ATOM 1375 N N . SER A 1 179 ? 4.464 -15.937 10.749 1.00 55.19 179 SER A N 1
ATOM 1376 C CA . SER A 1 179 ? 4.452 -17.406 10.816 1.00 55.19 179 SER A CA 1
ATOM 1377 C C . SER A 1 179 ? 4.428 -18.072 9.439 1.00 55.19 179 SER A C 1
ATOM 1379 O O . SER A 1 179 ? 4.778 -19.246 9.317 1.00 55.19 179 SER A O 1
ATOM 1381 N N . THR A 1 180 ? 4.088 -17.316 8.395 1.00 50.19 180 THR A N 1
ATOM 1382 C CA . THR A 1 180 ? 4.128 -17.765 7.000 1.00 50.19 180 THR A CA 1
ATOM 1383 C C . THR A 1 180 ? 5.562 -17.658 6.456 1.00 50.19 180 THR A C 1
ATOM 1385 O O . THR A 1 180 ? 5.850 -16.880 5.548 1.00 50.19 180 THR A O 1
ATOM 1388 N N . LYS A 1 181 ? 6.505 -18.400 7.052 1.00 39.84 181 LYS A N 1
ATOM 1389 C CA . LYS A 1 181 ? 7.844 -18.586 6.468 1.00 39.84 181 LYS A CA 1
ATOM 1390 C C . LYS A 1 181 ? 7.730 -19.535 5.264 1.00 39.84 181 LYS A C 1
ATOM 1392 O O . LYS A 1 181 ? 7.143 -20.603 5.439 1.00 39.84 181 LYS A O 1
ATOM 1397 N N . PRO A 1 182 ? 8.253 -19.182 4.075 1.00 45.62 182 PRO A N 1
ATOM 1398 C CA . PRO A 1 182 ? 8.511 -20.174 3.036 1.00 45.62 182 PRO A CA 1
ATOM 1399 C C . PRO A 1 182 ? 9.592 -21.170 3.476 1.00 45.62 182 PRO A C 1
ATOM 1401 O O . PRO A 1 182 ? 10.474 -20.777 4.280 1.00 45.62 182 PRO A O 1
#

Secondary structure (DSSP, 8-state):
--HHHHHHHHT--HHHHHHH-SSHHHHHHHHHHHHHHSTT-HHHHHHHHHTTPPPPTTHHHHHHHHHHHHHHHHHH-HHHHHHHHHHHHHHHHHHHH-TTSPPPPHHHHHHHHHHHHHHHHHHHHHHHSSS-STTTTHHHHHHHHHHHHHHHHHHHHHHT--HHHHHHHHHHHHHHHHH---

Sequence (182 aa):
MTVGDVTDRARCNRGTFYYYYTDLNDLVSSVLERELTADGSWPAAVFRLTAGQEPSENWQKSVRSIERVRLVMDRGGMGLVLAKTLEVAMRMWTTVLCPDGSPLKEEARLAIEYSVSGTLGLLALAGATKSGGTDAYRPALMFLQSNAWFLLDKISAAQNVSENELRARLAIVARIAESTKP